Protein AF-0000000085615551 (afdb_homodimer)

Organism: NCBI:txid586396

Secondary structure (DSSP, 8-state):
---HHHHTT-GGGGG-TTHHHHHHHHHHHHTTT-HHHHHIIIIIIHHHHHTT-GGGGSGGGGGGGSTT--HHHHHHHH-TT-HHHHHHHHHHHHTTSS--SS-----/---HHHHTT-GGGGG-TTHHHHHHHHHHHHTTT-HHHHHIIIIIIHHHHHTT-GGGGSGGGGGGGSTT--HHHHHHHH-TT-HHHHHHHHHHHHTTSS--SS-----

Structure (mmCIF, N/CA/C/O backbone):
data_AF-0000000085615551-model_v1
#
loop_
_entity.id
_entity.type
_entity.pdbx_description
1 polymer 'HAT C-terminal dimerisation domain-containing protein'
#
loop_
_atom_site.group_PDB
_atom_site.id
_atom_site.type_symbol
_atom_site.label_atom_id
_atom_site.label_alt_id
_atom_site.label_comp_id
_atom_site.label_asym_id
_atom_site.label_entity_id
_atom_site.label_seq_id
_atom_site.pdbx_PDB_ins_code
_atom_site.Cartn_x
_atom_site.Cartn_y
_atom_site.Cartn_z
_atom_site.occupancy
_atom_site.B_iso_or_equiv
_atom_site.auth_seq_id
_atom_site.auth_comp_id
_atom_site.auth_asym_id
_atom_site.auth_atom_id
_atom_site.pdbx_PDB_model_num
ATOM 1 N N . MET A 1 1 ? -2.738 -4.137 -7.621 1 91.62 1 MET A N 1
ATOM 2 C CA . MET A 1 1 ? -1.992 -5.32 -8.047 1 91.62 1 MET A CA 1
ATOM 3 C C . MET A 1 1 ? -1.705 -6.234 -6.863 1 91.62 1 MET A C 1
ATOM 5 O O . MET A 1 1 ? -1.945 -7.441 -6.934 1 91.62 1 MET A O 1
ATOM 9 N N . LEU A 1 2 ? -1.247 -5.738 -5.629 1 94.38 2 LEU A N 1
ATOM 10 C CA . LEU A 1 2 ? -0.796 -6.559 -4.512 1 94.38 2 LEU A CA 1
ATOM 11 C C . LEU A 1 2 ? -1.948 -6.855 -3.557 1 94.38 2 LEU A C 1
ATOM 13 O O . LEU A 1 2 ? -1.79 -7.629 -2.607 1 94.38 2 LEU A O 1
ATOM 17 N N . ASN A 1 3 ? -3.082 -6.258 -3.828 1 92.94 3 ASN A N 1
ATOM 18 C CA . ASN A 1 3 ? -4.297 -6.637 -3.113 1 92.94 3 ASN A CA 1
ATOM 19 C C . ASN A 1 3 ? -5.117 -7.656 -3.898 1 92.94 3 ASN A C 1
ATOM 21 O O . ASN A 1 3 ? -5.758 -7.312 -4.895 1 92.94 3 ASN A O 1
ATOM 25 N N . PRO A 1 4 ? -5.121 -8.828 -3.434 1 94.81 4 PRO A N 1
ATOM 26 C CA . PRO A 1 4 ? -5.75 -9.891 -4.23 1 94.81 4 PRO A CA 1
ATOM 27 C C . PRO A 1 4 ? -7.246 -9.672 -4.422 1 94.81 4 PRO A C 1
ATOM 29 O O . PRO A 1 4 ? -7.824 -10.164 -5.398 1 94.81 4 PRO A O 1
ATOM 32 N N . HIS A 1 5 ? -7.875 -8.938 -3.496 1 92.19 5 HIS A N 1
ATOM 33 C CA . HIS A 1 5 ? -9.289 -8.641 -3.688 1 92.19 5 HIS A CA 1
ATOM 34 C C . HIS A 1 5 ? -9.531 -7.953 -5.027 1 92.19 5 HIS A C 1
ATOM 36 O O . HIS A 1 5 ? -10.508 -8.25 -5.715 1 92.19 5 HIS A O 1
ATOM 42 N N . TYR A 1 6 ? -8.664 -7.172 -5.41 1 90 6 TYR A N 1
ATOM 43 C CA . TYR A 1 6 ? -8.805 -6.426 -6.656 1 90 6 TYR A CA 1
ATOM 44 C C . TYR A 1 6 ? -8.125 -7.16 -7.809 1 90 6 TYR A C 1
ATOM 46 O O . TYR A 1 6 ? -8.695 -7.285 -8.891 1 90 6 TYR A O 1
ATOM 54 N N . SER A 1 7 ? -6.926 -7.633 -7.609 1 93.62 7 SER A N 1
ATOM 55 C CA . SER A 1 7 ? -6.137 -8.188 -8.703 1 93.62 7 SER A CA 1
ATOM 56 C C . SER A 1 7 ? -6.746 -9.484 -9.227 1 93.62 7 SER A C 1
ATOM 58 O O . SER A 1 7 ? -6.738 -9.734 -10.438 1 93.62 7 SER A O 1
ATOM 60 N N . TYR A 1 8 ? -7.297 -10.242 -8.336 1 94.06 8 TYR A N 1
ATOM 61 C CA . TYR A 1 8 ? -7.879 -11.5 -8.781 1 94.06 8 TYR A CA 1
ATOM 62 C C . TYR A 1 8 ? -9.297 -11.297 -9.297 1 94.06 8 TYR A C 1
ATOM 64 O O . TYR A 1 8 ? -9.836 -12.148 -10.008 1 94.06 8 TYR A O 1
ATOM 72 N N . ALA A 1 9 ? -9.938 -10.25 -8.883 1 91.5 9 ALA A N 1
ATOM 73 C CA . ALA A 1 9 ? -11.242 -9.898 -9.438 1 91.5 9 ALA A CA 1
ATOM 74 C C . ALA A 1 9 ? -11.109 -9.375 -10.867 1 91.5 9 ALA A C 1
ATOM 76 O O . ALA A 1 9 ? -11.992 -9.594 -11.695 1 91.5 9 ALA A O 1
ATOM 77 N N . ASP A 1 10 ? -10.062 -8.68 -11.125 1 91.94 10 ASP A N 1
ATOM 78 C CA . ASP A 1 10 ? -9.734 -8.148 -12.445 1 91.94 10 ASP A CA 1
ATOM 79 C C . ASP A 1 10 ? -8.258 -8.344 -12.766 1 91.94 10 ASP A C 1
ATOM 81 O O . ASP A 1 10 ? -7.438 -7.461 -12.5 1 91.94 10 ASP A O 1
ATOM 85 N N . GLU A 1 11 ? -7.91 -9.359 -13.438 1 92.81 11 GLU A N 1
ATOM 86 C CA . GLU A 1 11 ? -6.531 -9.789 -13.656 1 92.81 11 GLU A CA 1
ATOM 87 C C . GLU A 1 11 ? -5.824 -8.883 -14.656 1 92.81 11 GLU A C 1
ATOM 89 O O . GLU A 1 11 ? -4.598 -8.93 -14.789 1 92.81 11 GLU A O 1
ATOM 94 N N . SER A 1 12 ? -6.5 -8.031 -15.344 1 91.12 12 SER A N 1
ATOM 95 C CA . SER A 1 12 ? -5.879 -7.133 -16.312 1 91.12 12 SER A CA 1
ATOM 96 C C . SER A 1 12 ? -4.938 -6.148 -15.633 1 91.12 12 SER A C 1
ATOM 98 O O . SER A 1 12 ? -4.078 -5.551 -16.281 1 91.12 12 SER A O 1
ATOM 100 N N . ILE A 1 13 ? -5.07 -6.012 -14.352 1 90.75 13 ILE A N 1
ATOM 101 C CA . ILE A 1 13 ? -4.234 -5.086 -13.594 1 90.75 13 ILE A CA 1
ATOM 102 C C . ILE A 1 13 ? -2.779 -5.547 -13.641 1 90.75 13 ILE A C 1
ATOM 104 O O . ILE A 1 13 ? -1.859 -4.727 -13.562 1 90.75 13 ILE A O 1
ATOM 108 N N . PHE A 1 14 ? -2.547 -6.824 -13.812 1 92.31 14 PHE A N 1
ATOM 109 C CA . PHE A 1 14 ? -1.194 -7.367 -13.844 1 92.31 14 PHE A CA 1
ATOM 110 C C . PHE A 1 14 ? -0.467 -6.941 -15.109 1 92.31 14 PHE A C 1
ATOM 112 O O . PHE A 1 14 ? 0.766 -6.926 -15.148 1 92.31 14 PHE A O 1
ATOM 119 N N . ASP A 1 15 ? -1.308 -6.566 -16.047 1 90.12 15 ASP A N 1
ATOM 120 C CA . ASP A 1 15 ? -0.731 -6.188 -17.344 1 90.12 15 ASP A CA 1
ATOM 121 C C . ASP A 1 15 ? -0.854 -4.684 -17.578 1 90.12 15 ASP A C 1
ATOM 123 O O . ASP A 1 15 ? -0.643 -4.207 -18.688 1 90.12 15 ASP A O 1
ATOM 127 N N . ASP A 1 16 ? -1.317 -4.039 -16.594 1 88.5 16 ASP A N 1
ATOM 128 C CA . ASP A 1 16 ? -1.524 -2.6 -16.75 1 88.5 16 ASP A CA 1
ATOM 129 C C . ASP A 1 16 ? -0.201 -1.876 -16.984 1 88.5 16 ASP A C 1
ATOM 131 O O . ASP A 1 16 ? 0.758 -2.059 -16.234 1 88.5 16 ASP A O 1
ATOM 135 N N . GLY A 1 17 ? -0.098 -1.073 -17.922 1 88.5 17 GLY A N 1
ATOM 136 C CA . GLY A 1 17 ? 1.12 -0.43 -18.391 1 88.5 17 GLY A CA 1
ATOM 137 C C . GLY A 1 17 ? 1.64 0.626 -17.438 1 88.5 17 GLY A C 1
ATOM 138 O O . GLY A 1 17 ? 2.793 1.05 -17.531 1 88.5 17 GLY A O 1
ATOM 139 N N . ASN A 1 18 ? 0.822 1.117 -16.625 1 85.25 18 ASN A N 1
ATOM 140 C CA . ASN A 1 18 ? 1.251 2.117 -15.656 1 85.25 18 ASN A CA 1
ATOM 141 C C . ASN A 1 18 ? 1.603 1.48 -14.312 1 85.25 18 ASN A C 1
ATOM 143 O O . ASN A 1 18 ? 2.535 1.919 -13.641 1 85.25 18 ASN A O 1
ATOM 147 N N . ILE A 1 19 ? 0.913 0.387 -13.969 1 88.06 19 ILE A N 1
ATOM 148 C CA . ILE A 1 19 ? 1.065 -0.222 -12.648 1 88.06 19 ILE A CA 1
ATOM 149 C C . ILE A 1 19 ? 2.311 -1.105 -12.633 1 88.06 19 ILE A C 1
ATOM 151 O O . ILE A 1 19 ? 3.1 -1.058 -11.688 1 88.06 19 ILE A O 1
ATOM 155 N N . THR A 1 20 ? 2.496 -1.889 -13.664 1 91.06 20 THR A N 1
ATOM 156 C CA . THR A 1 20 ? 3.588 -2.855 -13.688 1 91.06 20 THR A CA 1
ATOM 157 C C . THR A 1 20 ? 4.938 -2.148 -13.609 1 91.06 20 THR A C 1
ATOM 159 O O . THR A 1 20 ? 5.805 -2.535 -12.82 1 91.06 20 THR A O 1
ATOM 162 N N . PRO A 1 21 ? 5.18 -1.058 -14.359 1 90.19 21 PRO A N 1
ATOM 163 C CA . PRO A 1 21 ? 6.449 -0.343 -14.195 1 90.19 21 PRO A CA 1
ATOM 164 C C . PRO A 1 21 ? 6.633 0.229 -12.797 1 90.19 21 PRO A C 1
ATOM 166 O O . PRO A 1 21 ? 7.746 0.23 -12.266 1 90.19 21 PRO A O 1
ATOM 169 N N . GLU A 1 22 ? 5.594 0.736 -12.25 1 88.56 22 GLU A N 1
ATOM 170 C CA . GLU A 1 22 ? 5.664 1.251 -10.883 1 88.56 22 GLU A CA 1
ATOM 171 C C . GLU A 1 22 ? 6.039 0.148 -9.898 1 88.56 22 GLU A C 1
ATOM 173 O O . GLU A 1 22 ? 6.797 0.382 -8.953 1 88.56 22 GLU A O 1
ATOM 178 N N . PHE A 1 23 ? 5.438 -1.013 -10.117 1 93.81 23 PHE A N 1
ATOM 179 C CA . PHE A 1 23 ? 5.762 -2.158 -9.273 1 93.81 23 PHE A CA 1
ATOM 180 C C . PHE A 1 23 ? 7.23 -2.533 -9.414 1 93.81 23 PHE A C 1
ATOM 182 O O . PHE A 1 23 ? 7.906 -2.801 -8.422 1 93.81 23 PHE A O 1
ATOM 189 N N . MET A 1 24 ? 7.691 -2.557 -10.617 1 94.62 24 MET A N 1
ATOM 190 C CA . MET A 1 24 ? 9.102 -2.844 -10.859 1 94.62 24 MET A CA 1
ATOM 191 C C . MET A 1 24 ? 10 -1.854 -10.117 1 94.62 24 MET A C 1
ATOM 193 O O . MET A 1 24 ? 10.977 -2.25 -9.484 1 94.62 24 MET A O 1
ATOM 197 N N . ASP A 1 25 ? 9.664 -0.601 -10.227 1 92.25 25 ASP A N 1
ATOM 198 C CA . ASP A 1 25 ? 10.422 0.431 -9.516 1 92.25 25 ASP A CA 1
ATOM 199 C C . ASP A 1 25 ? 10.414 0.178 -8.016 1 92.25 25 ASP A C 1
ATOM 201 O O . ASP A 1 25 ? 11.438 0.366 -7.344 1 92.25 25 ASP A O 1
ATOM 205 N N . CYS A 1 26 ? 9.281 -0.243 -7.52 1 93.19 26 CYS A N 1
ATOM 206 C CA . CYS A 1 26 ? 9.156 -0.522 -6.094 1 93.19 26 CYS A CA 1
ATOM 207 C C . CYS A 1 26 ? 10.055 -1.684 -5.684 1 93.19 26 CYS A C 1
ATOM 209 O O . CYS A 1 26 ? 10.75 -1.608 -4.668 1 93.19 26 CYS A O 1
ATOM 211 N N . VAL A 1 27 ? 10.07 -2.729 -6.461 1 96.38 27 VAL A N 1
ATOM 212 C CA . VAL A 1 27 ? 10.898 -3.898 -6.184 1 96.38 27 VAL A CA 1
ATOM 213 C C . VAL A 1 27 ? 12.375 -3.502 -6.18 1 96.38 27 VAL A C 1
ATOM 215 O O . VAL A 1 27 ? 13.125 -3.881 -5.277 1 96.38 27 VAL A O 1
ATOM 218 N N . GLU A 1 28 ? 12.758 -2.729 -7.141 1 95 28 GLU A N 1
ATOM 219 C CA . GLU A 1 28 ? 14.148 -2.287 -7.25 1 95 28 GLU A CA 1
ATOM 220 C C . GLU A 1 28 ? 14.555 -1.441 -6.047 1 95 28 GLU A C 1
ATOM 222 O O . GLU A 1 28 ? 15.664 -1.586 -5.527 1 95 28 GLU A O 1
ATOM 227 N N . THR A 1 29 ? 13.664 -0.61 -5.66 1 92.62 29 THR A N 1
ATOM 228 C CA . THR A 1 29 ? 13.945 0.261 -4.523 1 92.62 29 THR A CA 1
ATOM 229 C C . THR A 1 29 ? 13.938 -0.531 -3.219 1 92.62 29 THR A C 1
ATOM 231 O O . THR A 1 29 ? 14.836 -0.372 -2.387 1 92.62 29 THR A O 1
ATOM 234 N N . PHE A 1 30 ? 12.977 -1.377 -3.029 1 92.38 30 PHE A N 1
ATOM 235 C CA . PHE A 1 30 ? 12.812 -2.158 -1.81 1 92.38 30 PHE A CA 1
ATOM 236 C C . PHE A 1 30 ? 14 -3.098 -1.606 1 92.38 30 PHE A C 1
ATOM 238 O O . PHE A 1 30 ? 14.453 -3.297 -0.478 1 92.38 30 PHE A O 1
ATOM 245 N N . TYR A 1 31 ? 14.484 -3.592 -2.646 1 95.5 31 TYR A N 1
ATOM 246 C CA . TYR A 1 31 ? 15.594 -4.535 -2.572 1 95.5 31 TYR A CA 1
ATOM 247 C C . TYR A 1 31 ? 16.844 -3.951 -3.217 1 95.5 31 TYR A C 1
ATOM 249 O O . TYR A 1 31 ? 17.609 -4.672 -3.865 1 95.5 31 TYR A O 1
ATOM 257 N N . ILE A 1 32 ? 17.016 -2.738 -3.09 1 93.38 32 ILE A N 1
ATOM 258 C CA . ILE A 1 32 ? 18.172 -2.045 -3.658 1 93.38 32 ILE A CA 1
ATOM 259 C C . ILE A 1 32 ? 19.453 -2.76 -3.25 1 93.38 32 ILE A C 1
ATOM 261 O O . ILE A 1 32 ? 19.641 -3.102 -2.08 1 93.38 32 ILE A O 1
ATOM 265 N N . GLY A 1 33 ? 20.391 -3.049 -4.246 1 93.38 33 GLY A N 1
ATOM 266 C CA . GLY A 1 33 ? 21.688 -3.678 -3.988 1 93.38 33 GLY A CA 1
ATOM 267 C C . GLY A 1 33 ? 21.609 -5.195 -3.982 1 93.38 33 GLY A C 1
ATOM 268 O O . GLY A 1 33 ? 22.641 -5.867 -3.861 1 93.38 33 GLY A O 1
ATOM 269 N N . ASP A 1 34 ? 20.453 -5.816 -4.027 1 96.31 34 ASP A N 1
ATOM 270 C CA . ASP A 1 34 ? 20.266 -7.266 -4.043 1 96.31 34 ASP A CA 1
ATOM 271 C C . ASP A 1 34 ? 19.609 -7.719 -5.344 1 96.31 34 ASP A C 1
ATOM 273 O O . ASP A 1 34 ? 18.422 -8.023 -5.363 1 96.31 34 ASP A O 1
ATOM 277 N N . ASP A 1 35 ? 20.375 -7.855 -6.324 1 97.06 35 ASP A N 1
ATOM 278 C CA . ASP A 1 35 ? 19.891 -8.195 -7.66 1 97.06 35 ASP A CA 1
ATOM 279 C C . ASP A 1 35 ? 19.203 -9.555 -7.656 1 97.06 35 ASP A C 1
ATOM 281 O O . ASP A 1 35 ? 18.25 -9.773 -8.422 1 97.06 35 ASP A O 1
ATOM 285 N N . ASP A 1 36 ? 19.688 -10.406 -6.828 1 98.06 36 ASP A N 1
ATOM 286 C CA . ASP A 1 36 ? 19.109 -11.742 -6.766 1 98.06 36 ASP A CA 1
ATOM 287 C C . ASP A 1 36 ? 17.656 -11.68 -6.266 1 98.06 36 ASP A C 1
ATOM 289 O O . ASP A 1 36 ? 16.781 -12.32 -6.832 1 98.06 36 ASP A O 1
ATOM 293 N N . LYS A 1 37 ? 17.422 -10.914 -5.273 1 98.12 37 LYS A N 1
ATOM 294 C CA . LYS A 1 37 ? 16.062 -10.789 -4.75 1 98.12 37 LYS A CA 1
ATOM 295 C C . LYS A 1 37 ? 15.156 -10.062 -5.742 1 98.12 37 LYS A C 1
ATOM 297 O O . LYS A 1 37 ? 13.984 -10.422 -5.895 1 98.12 37 LYS A O 1
ATOM 302 N N . GLN A 1 38 ? 15.703 -9.07 -6.363 1 97.88 38 GLN A N 1
ATOM 303 C CA . GLN A 1 38 ? 14.93 -8.383 -7.387 1 97.88 38 GLN A CA 1
ATOM 304 C C . GLN A 1 38 ? 14.5 -9.344 -8.492 1 97.88 38 GLN A C 1
ATOM 306 O O . GLN A 1 38 ? 13.336 -9.344 -8.898 1 97.88 38 GLN A O 1
ATOM 311 N N . ASP A 1 39 ? 15.438 -10.172 -8.891 1 98.31 39 ASP A N 1
ATOM 312 C CA . ASP A 1 39 ? 15.164 -11.156 -9.938 1 98.31 39 ASP A CA 1
ATOM 313 C C . ASP A 1 39 ? 14.141 -12.18 -9.469 1 98.31 39 ASP A C 1
ATOM 315 O O . ASP A 1 39 ? 13.227 -12.539 -10.219 1 98.31 39 ASP A O 1
ATOM 319 N N . GLN A 1 40 ? 14.328 -12.594 -8.273 1 98.44 40 GLN A N 1
ATOM 320 C CA . GLN A 1 40 ? 13.406 -13.578 -7.715 1 98.44 40 GLN A CA 1
ATOM 321 C C . GLN A 1 40 ? 11.977 -13.039 -7.676 1 98.44 40 GLN A C 1
ATOM 323 O O . GLN A 1 40 ? 11.039 -13.734 -8.062 1 98.44 40 GLN A O 1
ATOM 328 N N . VAL A 1 41 ? 11.836 -11.844 -7.211 1 98.5 41 VAL A N 1
ATOM 329 C CA . VAL A 1 41 ? 10.5 -11.258 -7.094 1 98.5 41 VAL A CA 1
ATOM 330 C C . VAL A 1 41 ? 9.898 -11.07 -8.484 1 98.5 41 VAL A C 1
ATOM 332 O O . VAL A 1 41 ? 8.766 -11.5 -8.734 1 98.5 41 VAL A O 1
ATOM 335 N N . MET A 1 42 ? 10.617 -10.492 -9.43 1 97.75 42 MET A N 1
ATOM 336 C CA . MET A 1 42 ? 10.07 -10.039 -10.703 1 97.75 42 MET A CA 1
ATOM 337 C C . MET A 1 42 ? 9.883 -11.203 -11.664 1 97.75 42 MET A C 1
ATOM 339 O O . MET A 1 42 ? 8.914 -11.242 -12.422 1 97.75 42 MET A O 1
ATOM 343 N N . ASN A 1 43 ? 10.758 -12.188 -11.602 1 97.56 43 ASN A N 1
ATOM 344 C CA . ASN A 1 43 ? 10.773 -13.164 -12.68 1 97.56 43 ASN A CA 1
ATOM 345 C C . ASN A 1 43 ? 10.25 -14.516 -12.219 1 97.56 43 ASN A C 1
ATOM 347 O O . ASN A 1 43 ? 9.945 -15.391 -13.039 1 97.56 43 ASN A O 1
ATOM 351 N N . TYR A 1 44 ? 10.07 -14.672 -10.938 1 98.12 44 TYR A N 1
ATOM 352 C CA . TYR A 1 44 ? 9.617 -15.977 -10.469 1 98.12 44 TYR A CA 1
ATOM 353 C C . TYR A 1 44 ? 8.43 -15.836 -9.523 1 98.12 44 TYR A C 1
ATOM 355 O O . TYR A 1 44 ? 7.324 -16.266 -9.844 1 98.12 44 TYR A O 1
ATOM 363 N N . GLU A 1 45 ? 8.633 -15.141 -8.391 1 98.5 45 GLU A N 1
ATOM 364 C CA . GLU A 1 45 ? 7.613 -15.07 -7.352 1 98.5 45 GLU A CA 1
ATOM 365 C C . GLU A 1 45 ? 6.367 -14.336 -7.844 1 98.5 45 GLU A C 1
ATOM 367 O O . GLU A 1 45 ? 5.246 -14.742 -7.539 1 98.5 45 GLU A O 1
ATOM 372 N N . PHE A 1 46 ? 6.594 -13.281 -8.633 1 98.19 46 PHE A N 1
ATOM 373 C CA . PHE A 1 46 ? 5.453 -12.523 -9.133 1 98.19 46 PHE A CA 1
ATOM 374 C C . PHE A 1 46 ? 4.602 -13.383 -10.062 1 98.19 46 PHE A C 1
ATOM 376 O O . PHE A 1 46 ? 3.373 -13.297 -10.047 1 98.19 46 PHE A O 1
ATOM 383 N N . GLN A 1 47 ? 5.168 -14.242 -10.836 1 97.5 47 GLN A N 1
ATOM 384 C CA . GLN A 1 47 ? 4.434 -15.125 -11.742 1 97.5 47 GLN A CA 1
ATOM 385 C C . GLN A 1 47 ? 3.576 -16.109 -10.961 1 97.5 47 GLN A C 1
ATOM 387 O O . GLN A 1 47 ? 2.441 -16.406 -11.344 1 97.5 47 GLN A O 1
ATOM 392 N N . LYS A 1 48 ? 4.105 -16.578 -9.891 1 98.19 48 LYS A N 1
ATOM 393 C CA . LYS A 1 48 ? 3.354 -17.516 -9.047 1 98.19 48 LYS A CA 1
ATOM 394 C C . LYS A 1 48 ? 2.094 -16.859 -8.492 1 98.19 48 LYS A C 1
ATOM 396 O O . LYS A 1 48 ? 1.027 -17.469 -8.461 1 98.19 48 LYS A O 1
ATOM 401 N N . PHE A 1 49 ? 2.26 -15.641 -8.062 1 98.38 49 PHE A N 1
ATOM 402 C CA . PHE A 1 49 ? 1.121 -14.891 -7.547 1 98.38 49 PHE A CA 1
ATOM 403 C C . PHE A 1 49 ? 0.11 -14.617 -8.648 1 98.38 49 PHE A C 1
ATOM 405 O O . PHE A 1 49 ? -1.086 -14.867 -8.484 1 98.38 49 PHE A O 1
ATOM 412 N N . GLN A 1 50 ? 0.583 -14.172 -9.773 1 97.56 50 GLN A N 1
ATOM 413 C CA . GLN A 1 50 ? -0.27 -13.812 -10.898 1 97.56 50 GLN A CA 1
ATOM 414 C C . GLN A 1 50 ? -1.059 -15.016 -11.398 1 97.56 50 GLN A C 1
ATOM 416 O O . GLN A 1 50 ? -2.246 -14.906 -11.711 1 97.56 50 GLN A O 1
ATOM 421 N N . LYS A 1 51 ? -0.43 -16.172 -11.414 1 97.38 51 LYS A N 1
ATOM 422 C CA . LYS A 1 51 ? -1.034 -17.375 -11.977 1 97.38 51 LYS A CA 1
ATOM 423 C C . LYS A 1 51 ? -1.759 -18.188 -10.906 1 97.38 51 LYS A C 1
ATOM 425 O O . LYS A 1 51 ? -2.23 -19.297 -11.164 1 97.38 51 LYS A O 1
ATOM 430 N N . ARG A 1 52 ? -1.8 -17.672 -9.75 1 96.94 52 ARG A N 1
ATOM 431 C CA . ARG A 1 52 ? -2.436 -18.344 -8.617 1 96.94 52 ARG A CA 1
ATOM 432 C C . ARG A 1 52 ? -1.899 -19.75 -8.445 1 96.94 52 ARG A C 1
ATOM 434 O O . ARG A 1 52 ? -2.672 -20.703 -8.367 1 96.94 52 ARG A O 1
ATOM 441 N N . GLU A 1 53 ? -0.621 -19.781 -8.328 1 97.88 53 GLU A N 1
ATOM 442 C CA . GLU A 1 53 ? 0.014 -21.094 -8.164 1 97.88 53 GLU A CA 1
ATOM 443 C C . GLU A 1 53 ? 0.315 -21.375 -6.691 1 97.88 53 GLU A C 1
ATOM 445 O O . GLU A 1 53 ? 0.495 -20.438 -5.902 1 97.88 53 GLU A O 1
ATOM 450 N N . GLY A 1 54 ? 0.354 -22.672 -6.301 1 96.81 54 GLY A N 1
ATOM 451 C CA . GLY A 1 54 ? 0.673 -23.047 -4.934 1 96.81 54 GLY A CA 1
ATOM 452 C C . GLY A 1 54 ? -0.409 -22.656 -3.941 1 96.81 54 GLY A C 1
ATOM 453 O O . GLY A 1 54 ? -1.595 -22.891 -4.188 1 96.81 54 GLY A O 1
ATOM 454 N N . ALA A 1 55 ? -0.009 -22.047 -2.84 1 97.62 55 ALA A N 1
ATOM 455 C CA . ALA A 1 55 ? -0.946 -21.688 -1.782 1 97.62 55 ALA A CA 1
ATOM 456 C C . ALA A 1 55 ? -1.969 -20.672 -2.283 1 97.62 55 ALA A C 1
ATOM 458 O O . ALA A 1 55 ? -3.074 -20.578 -1.745 1 97.62 55 ALA A O 1
ATOM 459 N N . PHE A 1 56 ? -1.659 -19.953 -3.354 1 97.81 56 PHE A N 1
ATOM 460 C CA . PHE A 1 56 ? -2.564 -18.938 -3.893 1 97.81 56 PHE A CA 1
ATOM 461 C C . PHE A 1 56 ? -3.766 -19.594 -4.562 1 97.81 56 PHE A C 1
ATOM 463 O O . PHE A 1 56 ? -4.777 -18.938 -4.816 1 97.81 56 PHE A O 1
ATOM 470 N N . ARG A 1 57 ? -3.633 -20.891 -4.84 1 96.75 57 ARG A N 1
ATOM 471 C CA . ARG A 1 57 ? -4.676 -21.609 -5.562 1 96.75 57 ARG A CA 1
ATOM 472 C C . ARG A 1 57 ? -5.648 -22.281 -4.602 1 96.75 57 ARG A C 1
ATOM 474 O O . ARG A 1 57 ? -6.734 -22.703 -5.004 1 96.75 57 ARG A O 1
ATOM 481 N N . LYS A 1 58 ? -5.344 -22.344 -3.363 1 96.5 58 LYS A N 1
ATOM 482 C CA . LYS A 1 58 ? -6.164 -23.031 -2.373 1 96.5 58 LYS A CA 1
ATOM 483 C C . LYS A 1 58 ? -7.539 -22.391 -2.25 1 96.5 58 LYS A C 1
ATOM 485 O O . LYS A 1 58 ? -7.676 -21.172 -2.408 1 96.5 58 LYS A O 1
ATOM 490 N N . LYS A 1 59 ? -8.461 -23.219 -1.898 1 96 59 LYS A N 1
ATOM 491 C CA . LYS A 1 59 ? -9.828 -22.734 -1.685 1 96 59 LYS A CA 1
ATOM 492 C C . LYS A 1 59 ? -9.867 -21.656 -0.608 1 96 59 LYS A C 1
ATOM 494 O O . LYS A 1 59 ? -10.555 -20.641 -0.757 1 96 59 LYS A O 1
ATOM 499 N N . LEU A 1 60 ? -9.094 -21.859 0.492 1 95.31 60 LEU A N 1
ATOM 500 C CA . LEU A 1 60 ? -9.094 -20.938 1.618 1 95.31 60 LEU A CA 1
ATOM 501 C C . LEU A 1 60 ? -8.547 -19.578 1.198 1 95.31 60 LEU A C 1
ATOM 503 O O . LEU A 1 60 ? -8.883 -18.562 1.805 1 95.31 60 LEU A O 1
ATOM 507 N N . SER A 1 61 ? -7.746 -19.531 0.175 1 96.12 61 SER A N 1
ATOM 508 C CA . SER A 1 61 ? -7.172 -18.266 -0.27 1 96.12 61 SER A CA 1
ATOM 509 C C . SER A 1 61 ? -8.219 -17.391 -0.948 1 96.12 61 SER A C 1
ATOM 511 O O . SER A 1 61 ? -8.008 -16.188 -1.14 1 96.12 61 SER A O 1
ATOM 513 N N . ARG A 1 62 ? -9.336 -17.938 -1.167 1 96 62 ARG A N 1
ATOM 514 C CA . ARG A 1 62 ? -10.406 -17.188 -1.81 1 96 62 ARG A CA 1
ATOM 515 C C . ARG A 1 62 ? -11.094 -16.25 -0.817 1 96 62 ARG A C 1
ATOM 517 O O . ARG A 1 62 ? -11.953 -15.461 -1.198 1 96 62 ARG A O 1
ATOM 524 N N . SER A 1 63 ? -10.664 -16.297 0.413 1 93.12 63 SER A N 1
ATOM 525 C CA . SER A 1 63 ? -11.164 -15.367 1.423 1 93.12 63 SER A CA 1
ATOM 526 C C . SER A 1 63 ? -10.945 -13.914 0.998 1 93.12 63 SER A C 1
ATOM 528 O O . SER A 1 63 ? -11.617 -13.008 1.497 1 93.12 63 SER A O 1
ATOM 530 N N . CYS A 1 64 ? -10.078 -13.742 0.002 1 92.94 64 CYS A N 1
ATOM 531 C CA . CYS A 1 64 ? -9.797 -12.398 -0.469 1 92.94 64 CYS A CA 1
ATOM 532 C C . CYS A 1 64 ? -10.992 -11.812 -1.21 1 92.94 64 CYS A C 1
ATOM 534 O O . CYS A 1 64 ? -11.047 -10.609 -1.463 1 92.94 64 CYS A O 1
ATOM 536 N N . GLN A 1 65 ? -11.898 -12.617 -1.53 1 91.94 65 GLN A N 1
ATOM 537 C CA . GLN A 1 65 ? -13.102 -12.156 -2.221 1 91.94 65 GLN A CA 1
ATOM 538 C C . GLN A 1 65 ? -14.078 -11.508 -1.246 1 91.94 65 GLN A C 1
ATOM 540 O O . GLN A 1 65 ? -15 -10.797 -1.661 1 91.94 65 GLN A O 1
ATOM 545 N N . ASN A 1 66 ? -13.766 -11.797 0.045 1 86.94 66 ASN A N 1
ATOM 546 C CA . ASN A 1 66 ? -14.609 -11.195 1.068 1 86.94 66 ASN A CA 1
ATOM 547 C C . ASN A 1 66 ? -14.234 -9.742 1.327 1 86.94 66 ASN A C 1
ATOM 549 O O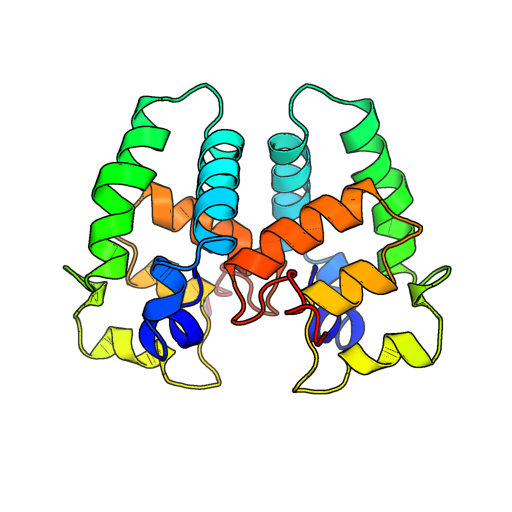 . ASN A 1 66 ? -13.055 -9.398 1.367 1 86.94 66 ASN A O 1
ATOM 553 N N . PHE A 1 67 ? -15.219 -8.938 1.505 1 74.69 67 PHE A N 1
ATOM 554 C CA . PHE A 1 67 ? -15 -7.508 1.679 1 74.69 67 PHE A CA 1
ATOM 555 C C . PHE A 1 67 ? -14.234 -7.23 2.969 1 74.69 67 PHE A C 1
ATOM 557 O O . PHE A 1 67 ? -13.422 -6.305 3.027 1 74.69 67 PHE A O 1
ATOM 564 N N . ASN A 1 68 ? -14.383 -8.07 3.975 1 79 68 ASN A N 1
ATOM 565 C CA . ASN A 1 68 ? -13.805 -7.781 5.281 1 79 68 ASN A CA 1
ATOM 566 C C . ASN A 1 68 ? -12.508 -8.555 5.504 1 79 68 ASN A C 1
ATOM 568 O O . ASN A 1 68 ? -12.039 -8.672 6.637 1 79 68 ASN A O 1
ATOM 572 N N . TYR A 1 69 ? -11.938 -8.938 4.434 1 84.94 69 TYR A N 1
ATOM 573 C CA . TYR A 1 69 ? -10.727 -9.727 4.645 1 84.94 69 TYR A CA 1
ATOM 574 C C . TYR A 1 69 ? -9.531 -8.828 4.945 1 84.94 69 TYR A C 1
ATOM 576 O O . TYR A 1 69 ? -9.547 -7.637 4.617 1 84.94 69 TYR A O 1
ATOM 584 N N . ASN A 1 70 ? -8.531 -9.336 5.574 1 88.69 70 ASN A N 1
ATOM 585 C CA . ASN A 1 70 ? -7.285 -8.648 5.883 1 88.69 70 ASN A CA 1
ATOM 586 C C . ASN A 1 70 ? -6.18 -9.023 4.898 1 88.69 70 ASN A C 1
ATOM 588 O O . ASN A 1 70 ? -5.637 -10.125 4.965 1 88.69 70 ASN A O 1
ATOM 592 N N . PRO A 1 71 ? -5.828 -8.109 4.023 1 92.44 71 PRO A N 1
ATOM 593 C CA . PRO A 1 71 ? -4.855 -8.453 2.982 1 92.44 71 PRO A CA 1
ATOM 594 C C . PRO A 1 71 ? -3.465 -8.734 3.547 1 92.44 71 PRO A C 1
ATOM 596 O O . PRO A 1 71 ? -2.701 -9.508 2.957 1 92.44 71 PRO A O 1
ATOM 599 N N . VAL A 1 72 ? -3.129 -8.156 4.68 1 92.5 72 VAL A N 1
ATOM 600 C CA . VAL A 1 72 ? -1.82 -8.398 5.273 1 92.5 72 VAL A CA 1
ATOM 601 C C . VAL A 1 72 ? -1.749 -9.828 5.801 1 92.5 72 VAL A C 1
ATOM 603 O O . VAL A 1 72 ? -0.792 -10.555 5.52 1 92.5 72 VAL A O 1
ATOM 606 N N . VAL A 1 73 ? -2.791 -10.195 6.496 1 92.25 73 VAL A N 1
ATOM 607 C CA . VAL A 1 73 ? -2.863 -11.547 7.031 1 92.25 73 VAL A CA 1
ATOM 608 C C . VAL A 1 73 ? -2.943 -12.555 5.883 1 92.25 73 VAL A C 1
ATOM 610 O O . VAL A 1 73 ? -2.336 -13.625 5.945 1 92.25 73 VAL A O 1
ATOM 613 N N . TRP A 1 74 ? -3.67 -12.211 4.895 1 95.12 74 TRP A N 1
ATOM 614 C CA . TRP A 1 74 ? -3.791 -13.07 3.723 1 95.12 74 TRP A CA 1
ATOM 615 C C . TRP A 1 74 ? -2.422 -13.375 3.123 1 95.12 74 TRP A C 1
ATOM 617 O O . TRP A 1 74 ? -2.088 -14.531 2.871 1 95.12 74 TRP A O 1
ATOM 627 N N . TRP A 1 75 ? -1.664 -12.359 2.918 1 96.31 75 TRP A N 1
ATOM 628 C CA . TRP A 1 75 ? -0.322 -12.539 2.375 1 96.31 75 TRP A CA 1
ATOM 629 C C . TRP A 1 75 ? 0.546 -13.352 3.328 1 96.31 75 TRP A C 1
ATOM 631 O O . TRP A 1 75 ? 1.372 -14.156 2.893 1 96.31 75 TRP A O 1
ATOM 641 N N . ARG A 1 76 ? 0.39 -13.062 4.574 1 94.81 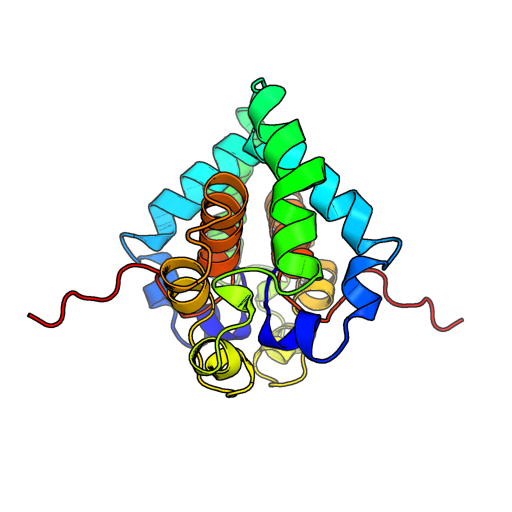76 ARG A N 1
ATOM 642 C CA . ARG A 1 76 ? 1.145 -13.828 5.562 1 94.81 76 ARG A CA 1
ATOM 643 C C . ARG A 1 76 ? 0.859 -15.32 5.438 1 94.81 76 ARG A C 1
ATOM 645 O O . ARG A 1 76 ? 1.773 -16.141 5.527 1 94.81 76 ARG A O 1
ATOM 652 N N . MET A 1 77 ? -0.338 -15.648 5.172 1 95.56 77 MET A N 1
ATOM 653 C CA . MET A 1 77 ? -0.783 -17.031 5.172 1 95.56 77 MET A CA 1
ATOM 654 C C . MET A 1 77 ? -0.509 -17.688 3.824 1 95.56 77 MET A C 1
ATOM 656 O O . MET A 1 77 ? -0.019 -18.828 3.768 1 95.56 77 MET A O 1
ATOM 660 N N . TYR A 1 78 ? -0.743 -16.984 2.771 1 97.31 78 TYR A N 1
ATOM 661 C CA . TYR A 1 78 ? -0.792 -17.672 1.489 1 97.31 78 TYR A CA 1
ATOM 662 C C . TYR A 1 78 ? 0.387 -17.281 0.609 1 97.31 78 TYR A C 1
ATOM 664 O O . TYR A 1 78 ? 0.617 -17.875 -0.441 1 97.31 78 TYR A O 1
ATOM 672 N N . GLY A 1 79 ? 1.146 -16.25 1.007 1 97.94 79 GLY A N 1
ATOM 673 C CA . GLY A 1 79 ? 2.322 -15.836 0.261 1 97.94 79 GLY A CA 1
ATOM 674 C C . GLY A 1 79 ? 3.557 -16.656 0.588 1 97.94 79 GLY A C 1
ATOM 675 O O . GLY A 1 79 ? 4.668 -16.281 0.204 1 97.94 79 GLY A O 1
ATOM 676 N N . VAL A 1 80 ? 3.453 -17.812 1.189 1 97.56 80 VAL A N 1
ATOM 677 C CA . VAL A 1 80 ? 4.551 -18.562 1.796 1 97.56 80 VAL A CA 1
ATOM 678 C C . VAL A 1 80 ? 5.512 -19.047 0.711 1 97.56 80 VAL A C 1
ATOM 680 O O . VAL A 1 80 ? 6.711 -19.188 0.957 1 97.56 80 VAL A O 1
ATOM 683 N N . ASP A 1 81 ? 5.059 -19.25 -0.475 1 97.44 81 ASP A N 1
ATOM 684 C CA . ASP A 1 81 ? 5.902 -19.734 -1.565 1 97.44 81 ASP A CA 1
ATOM 685 C C . ASP A 1 81 ? 6.609 -18.562 -2.266 1 97.44 81 ASP A C 1
ATOM 687 O O . ASP A 1 81 ? 7.406 -18.781 -3.18 1 97.44 81 ASP A O 1
ATOM 691 N N . THR A 1 82 ? 6.352 -17.359 -1.935 1 98.62 82 THR A N 1
ATOM 692 C CA . THR A 1 82 ? 6.938 -16.156 -2.51 1 98.62 82 THR A CA 1
ATOM 693 C C . THR A 1 82 ? 7.484 -15.242 -1.414 1 98.62 82 THR A C 1
ATOM 695 O O . THR A 1 82 ? 7.008 -14.117 -1.235 1 98.62 82 THR A O 1
ATOM 698 N N . PRO A 1 83 ? 8.516 -15.68 -0.724 1 98.19 83 PRO A N 1
ATOM 699 C CA . PRO A 1 83 ? 8.906 -15.023 0.526 1 98.19 83 PRO A CA 1
ATOM 700 C C . PRO A 1 83 ? 9.336 -13.57 0.322 1 98.19 83 PRO A C 1
ATOM 702 O O . PRO A 1 83 ? 9.094 -12.727 1.187 1 98.19 83 PRO A O 1
ATOM 705 N N . ASN A 1 84 ? 10.039 -13.273 -0.805 1 98.06 84 ASN A N 1
ATOM 706 C CA . ASN A 1 84 ? 10.461 -11.898 -1.033 1 98.06 84 ASN A CA 1
ATOM 707 C C . ASN A 1 84 ? 9.289 -11.016 -1.444 1 98.06 84 ASN A C 1
ATOM 709 O O . ASN A 1 84 ? 9.156 -9.883 -0.972 1 98.06 84 ASN A O 1
ATOM 713 N N . LEU A 1 85 ? 8.453 -11.5 -2.299 1 98.31 85 LEU A N 1
ATOM 714 C CA . LEU A 1 85 ? 7.242 -10.781 -2.68 1 98.31 85 LEU A CA 1
ATOM 715 C C . LEU A 1 85 ? 6.309 -10.617 -1.484 1 98.31 85 LEU A C 1
ATOM 717 O O . LEU A 1 85 ? 5.695 -9.562 -1.31 1 98.31 85 LEU A O 1
ATOM 721 N N . GLN A 1 86 ? 6.203 -11.641 -0.673 1 97.62 86 GLN A N 1
ATOM 722 C CA . GLN A 1 86 ? 5.383 -11.617 0.533 1 97.62 86 GLN A CA 1
ATOM 723 C C . GLN A 1 86 ? 5.801 -10.484 1.467 1 97.62 86 GLN A C 1
ATOM 725 O O . GLN A 1 86 ? 4.953 -9.742 1.965 1 97.62 86 GLN A O 1
ATOM 730 N N . LYS A 1 87 ? 7.051 -10.406 1.699 1 95 87 LYS A N 1
ATOM 731 C CA . LYS A 1 87 ? 7.59 -9.359 2.57 1 95 87 LYS A CA 1
ATOM 732 C C . LYS A 1 87 ? 7.262 -7.973 2.035 1 95 87 LYS A C 1
ATOM 734 O O . LYS A 1 87 ? 6.82 -7.102 2.783 1 95 87 LYS A O 1
ATOM 739 N N . LEU A 1 88 ? 7.512 -7.789 0.794 1 95.25 88 LEU A N 1
ATOM 740 C CA . LEU A 1 88 ? 7.23 -6.512 0.151 1 95.25 88 LEU A CA 1
ATOM 741 C C . LEU A 1 88 ? 5.742 -6.188 0.215 1 95.25 88 LEU A C 1
ATOM 743 O O . LEU A 1 88 ? 5.359 -5.078 0.592 1 95.25 88 LEU A O 1
ATOM 747 N N . ALA A 1 89 ? 4.906 -7.152 -0.154 1 95.94 89 ALA A N 1
ATOM 748 C CA . ALA A 1 89 ? 3.461 -6.961 -0.172 1 95.94 89 ALA A CA 1
ATOM 749 C C . ALA A 1 89 ? 2.938 -6.605 1.217 1 95.94 89 ALA A C 1
ATOM 751 O O . ALA A 1 89 ? 2.148 -5.668 1.37 1 95.94 89 ALA A O 1
ATOM 752 N N . MET A 1 90 ? 3.373 -7.305 2.205 1 93.44 90 MET A N 1
ATOM 753 C CA . MET A 1 90 ? 2.912 -7.066 3.568 1 93.44 90 MET A CA 1
ATOM 754 C C . MET A 1 90 ? 3.328 -5.68 4.051 1 93.44 90 MET A C 1
ATOM 756 O O . MET A 1 90 ? 2.545 -4.984 4.699 1 93.44 90 MET A O 1
ATOM 760 N N . ARG A 1 91 ? 4.5 -5.352 3.711 1 90.06 91 ARG A N 1
ATOM 761 C CA . ARG A 1 91 ? 4.977 -4.023 4.09 1 90.06 91 ARG A CA 1
ATOM 762 C C . ARG A 1 91 ? 4.129 -2.932 3.447 1 90.06 91 ARG A C 1
ATOM 764 O O . ARG A 1 91 ? 3.688 -2.002 4.125 1 90.06 91 ARG A O 1
ATOM 771 N N . ILE A 1 92 ? 3.869 -3.039 2.195 1 92.44 92 ILE A N 1
ATOM 772 C CA . ILE A 1 92 ? 3.119 -2.041 1.441 1 92.44 92 ILE A CA 1
ATOM 773 C C . ILE A 1 92 ? 1.674 -2.002 1.933 1 92.44 92 ILE A C 1
ATOM 775 O O . ILE A 1 92 ? 1.137 -0.929 2.217 1 92.44 92 ILE A O 1
ATOM 779 N N . LEU A 1 93 ? 1.079 -3.1 2.096 1 92.44 93 LEU A N 1
ATOM 780 C CA . LEU A 1 93 ? -0.325 -3.189 2.482 1 92.44 93 LEU A CA 1
ATOM 781 C C . LEU A 1 93 ? -0.529 -2.693 3.908 1 92.44 93 LEU A C 1
ATOM 783 O O . LEU A 1 93 ? -1.551 -2.074 4.215 1 92.44 93 LEU A O 1
ATOM 787 N N . SER A 1 94 ? 0.36 -2.977 4.812 1 90.31 94 SER A N 1
ATOM 788 C CA . SER A 1 94 ? 0.239 -2.562 6.207 1 90.31 94 SER A CA 1
ATOM 789 C C . SER A 1 94 ? 0.212 -1.043 6.332 1 90.31 94 SER A C 1
ATOM 791 O O . SER A 1 94 ? -0.352 -0.503 7.285 1 90.31 94 SER A O 1
ATOM 793 N N . LEU A 1 95 ? 0.727 -0.39 5.32 1 90.94 95 LEU A N 1
ATOM 794 C CA . LEU A 1 95 ? 0.81 1.065 5.379 1 90.94 95 LEU A CA 1
ATOM 795 C C . LEU A 1 95 ? -0.442 1.705 4.789 1 90.94 95 LEU A C 1
ATOM 797 O O . LEU A 1 95 ? -0.658 2.91 4.938 1 90.94 95 LEU A O 1
ATOM 801 N N . THR A 1 96 ? -1.308 0.96 4.137 1 89 96 THR A N 1
ATOM 802 C CA . THR A 1 96 ? -2.432 1.544 3.414 1 89 96 THR A CA 1
ATOM 803 C C . THR A 1 96 ? -3.758 1.031 3.971 1 89 96 THR A C 1
ATOM 805 O O . THR A 1 96 ? -4.828 1.469 3.541 1 89 96 THR A O 1
ATOM 808 N N . SER A 1 97 ? -3.729 0.127 4.836 1 79.69 97 SER A N 1
ATOM 809 C CA . SER A 1 97 ? -4.938 -0.47 5.391 1 79.69 97 SER A CA 1
ATOM 810 C C . SER A 1 97 ? -5.035 -0.223 6.895 1 79.69 97 SER A C 1
ATOM 812 O O . SER A 1 97 ? -4.125 0.354 7.492 1 79.69 97 SER A O 1
ATOM 814 N N . SER A 1 98 ? -6.191 -0.538 7.332 1 70.19 98 SER A N 1
ATOM 815 C CA . SER A 1 98 ? -6.395 -0.464 8.773 1 70.19 98 SER A CA 1
ATOM 816 C C . SER A 1 98 ? -5.852 -1.707 9.469 1 70.19 98 SER A C 1
ATOM 818 O O . SER A 1 98 ? -5.957 -1.834 10.695 1 70.19 98 SER A O 1
ATOM 820 N N . PHE A 1 99 ? -5.305 -2.521 8.641 1 65.75 99 PHE A N 1
ATOM 821 C CA . PHE A 1 99 ? -4.898 -3.814 9.188 1 65.75 99 PHE A CA 1
ATOM 822 C C . PHE A 1 99 ? -3.402 -3.83 9.484 1 65.75 99 PHE A C 1
ATOM 824 O O . PHE A 1 99 ? -2.625 -3.141 8.82 1 65.75 99 PHE A O 1
ATOM 831 N N . THR A 1 100 ? -3.098 -4.203 10.758 1 60.69 100 THR A N 1
ATOM 832 C CA . THR A 1 100 ? -1.7 -4.453 11.094 1 60.69 100 THR A CA 1
ATOM 833 C C . THR A 1 100 ? -1.375 -5.941 10.984 1 60.69 100 THR A C 1
ATOM 835 O O . THR A 1 100 ? -2.273 -6.781 11.039 1 60.69 100 THR A O 1
ATOM 838 N N . GLY A 1 101 ? -0.331 -6.293 10.203 1 54.34 101 GLY A N 1
ATOM 839 C CA . GLY A 1 101 ? 0.084 -7.684 10.156 1 54.34 101 GLY A CA 1
ATOM 840 C C . GLY A 1 101 ? 0.201 -8.312 11.531 1 54.34 101 GLY A C 1
ATOM 841 O O . GLY A 1 101 ? 0.485 -9.508 11.648 1 54.34 101 GLY A O 1
ATOM 842 N N . TYR A 1 102 ? 0.284 -7.52 12.594 1 52.41 102 TYR A N 1
ATOM 843 C CA . TYR A 1 102 ? 0.561 -8.078 13.906 1 52.41 102 TYR A CA 1
ATOM 844 C C . TYR A 1 102 ? -0.712 -8.617 14.547 1 52.41 102 TYR A C 1
ATOM 846 O O . TYR A 1 102 ? -1.698 -7.895 14.695 1 52.41 102 TYR A O 1
ATOM 854 N N . GLU A 1 103 ? -1.271 -9.648 13.914 1 47.88 103 GLU A N 1
ATOM 855 C CA . GLU A 1 103 ? -2.326 -10.297 14.688 1 47.88 103 GLU A CA 1
ATOM 856 C C . GLU A 1 103 ? -2.047 -10.219 16.188 1 47.88 103 GLU A C 1
ATOM 858 O O . GLU A 1 103 ? -0.918 -10.445 16.625 1 47.88 103 GLU A O 1
ATOM 863 N N . ARG A 1 104 ? -2.664 -9.227 16.828 1 38.94 104 ARG A N 1
ATOM 864 C CA . ARG A 1 104 ? -2.662 -9.375 18.266 1 38.94 104 ARG A CA 1
ATOM 865 C C . ARG A 1 104 ? -2.775 -10.836 18.672 1 38.94 104 ARG A C 1
ATOM 867 O O . ARG A 1 104 ? -3.578 -11.586 18.109 1 38.94 104 ARG A O 1
ATOM 874 N N . ASN A 1 105 ? -1.68 -11.523 18.797 1 34.62 105 ASN A N 1
ATOM 875 C CA . ASN A 1 105 ? -1.789 -12.82 19.453 1 34.62 105 ASN A CA 1
ATOM 876 C C . ASN A 1 105 ? -2.975 -12.867 20.406 1 34.62 105 ASN A C 1
ATOM 878 O O . ASN A 1 105 ? -3.021 -12.109 21.375 1 34.62 105 ASN A O 1
ATOM 882 N N . TRP A 1 106 ? -4.137 -12.992 19.938 1 28.09 106 TRP A N 1
ATOM 883 C CA . TRP A 1 106 ? -5.109 -13.461 20.922 1 28.09 106 TRP A CA 1
ATOM 884 C C . TRP A 1 106 ? -4.535 -14.594 21.75 1 28.09 106 TRP A C 1
ATOM 886 O O . TRP A 1 106 ? -4.176 -15.648 21.219 1 28.09 106 TRP A O 1
ATOM 896 N N . SER A 1 107 ? -3.619 -14.227 22.547 1 25.03 107 SER A N 1
ATOM 897 C CA . SER A 1 107 ? -3.617 -15.203 23.625 1 25.03 107 SER A CA 1
ATOM 898 C C . SER A 1 107 ? -4.973 -15.25 24.328 1 25.03 107 SER A C 1
ATOM 900 O O . SER A 1 107 ? -5.68 -14.242 24.391 1 25.03 107 SER A O 1
ATOM 902 N N . MET B 1 1 ? -2.291 3.721 7.582 1 91.38 1 MET B N 1
ATOM 903 C CA . MET B 1 1 ? -1.749 5.035 7.906 1 91.38 1 MET B CA 1
ATOM 904 C C . MET B 1 1 ? -1.839 5.973 6.703 1 91.38 1 MET B C 1
ATOM 906 O O . MET B 1 1 ? -2.314 7.102 6.824 1 91.38 1 MET B O 1
ATOM 910 N N . LEU B 1 2 ? -1.488 5.551 5.402 1 94.44 2 LEU B N 1
ATOM 911 C CA . LEU B 1 2 ? -1.384 6.43 4.242 1 94.44 2 LEU B CA 1
ATOM 912 C C . LEU B 1 2 ? -2.703 6.484 3.482 1 94.44 2 LEU B C 1
ATOM 914 O O . LEU B 1 2 ? -2.848 7.262 2.535 1 94.44 2 LEU B O 1
ATOM 918 N N . ASN B 1 3 ? -3.637 5.68 3.914 1 92.94 3 ASN B N 1
ATOM 919 C CA . ASN B 1 3 ? -5 5.809 3.406 1 92.94 3 ASN B CA 1
ATOM 920 C C . ASN B 1 3 ? -5.863 6.664 4.328 1 92.94 3 ASN B C 1
ATOM 922 O O . ASN B 1 3 ? -6.258 6.219 5.406 1 92.94 3 ASN B O 1
ATOM 926 N N . PRO B 1 4 ? -6.168 7.812 3.893 1 94.69 4 PRO B N 1
ATOM 927 C CA . PRO B 1 4 ? -6.848 8.742 4.801 1 94.69 4 PRO B CA 1
ATOM 928 C C . PRO B 1 4 ? -8.234 8.25 5.219 1 94.69 4 PRO B C 1
ATOM 930 O O . PRO B 1 4 ? -8.734 8.633 6.277 1 94.69 4 PRO B O 1
ATOM 933 N N . HIS B 1 5 ? -8.836 7.387 4.387 1 92 5 HIS B N 1
ATOM 934 C CA . HIS B 1 5 ? -10.117 6.82 4.793 1 92 5 HIS B CA 1
ATOM 935 C C . HIS B 1 5 ? -10.008 6.125 6.145 1 92 5 HIS B C 1
ATOM 937 O O . HIS B 1 5 ? -10.906 6.238 6.98 1 92 5 HIS B O 1
ATOM 943 N N . TYR B 1 6 ? -8.969 5.535 6.379 1 89.81 6 TYR B N 1
ATOM 944 C CA . TYR B 1 6 ? -8.766 4.793 7.621 1 89.81 6 TYR B CA 1
ATOM 945 C C . TYR B 1 6 ? -8.078 5.66 8.664 1 89.81 6 TYR B C 1
ATOM 947 O O . TYR B 1 6 ? -8.484 5.688 9.828 1 89.81 6 TYR B O 1
ATOM 955 N N . SER B 1 7 ? -7.031 6.348 8.297 1 93.5 7 SER B N 1
ATOM 956 C CA . SER B 1 7 ? -6.203 7.062 9.266 1 93.5 7 SER B CA 1
ATOM 957 C C . SER B 1 7 ? -6.965 8.227 9.891 1 93.5 7 SER B C 1
ATOM 959 O O . SER B 1 7 ? -6.824 8.492 11.086 1 93.5 7 SER B O 1
ATOM 961 N N . TYR B 1 8 ? -7.789 8.844 9.094 1 93.94 8 TYR B N 1
ATOM 962 C CA . TYR B 1 8 ? -8.531 9.977 9.641 1 93.94 8 TYR B CA 1
ATOM 963 C C . TYR B 1 8 ? -9.781 9.508 10.367 1 93.94 8 TYR B C 1
ATOM 965 O O . TYR B 1 8 ? -10.352 10.25 11.172 1 93.94 8 TYR B O 1
ATOM 973 N N . ALA B 1 9 ? -10.258 8.352 10.062 1 91.38 9 ALA B N 1
ATOM 974 C CA . ALA B 1 9 ? -11.359 7.762 10.812 1 91.38 9 ALA B CA 1
ATOM 975 C C . ALA B 1 9 ? -10.906 7.297 12.188 1 91.38 9 ALA B C 1
ATOM 977 O O . ALA B 1 9 ? -11.672 7.348 13.156 1 91.38 9 ALA B O 1
ATOM 978 N N . ASP B 1 10 ? -9.711 6.84 12.281 1 91.88 10 ASP B N 1
ATOM 979 C CA . ASP B 1 10 ? -9.086 6.41 13.531 1 91.88 10 ASP B CA 1
ATOM 980 C C . ASP B 1 10 ? -7.641 6.895 13.609 1 91.88 10 ASP B C 1
ATOM 982 O O . ASP B 1 10 ? -6.719 6.184 13.203 1 91.88 10 ASP B O 1
ATOM 986 N N . GLU B 1 11 ? -7.398 7.957 14.242 1 92.75 11 GLU B N 1
ATOM 987 C CA . GLU B 1 11 ? -6.113 8.648 14.242 1 92.75 11 GLU B CA 1
ATOM 988 C C . GLU B 1 11 ? -5.094 7.918 15.109 1 92.75 11 GLU B C 1
ATOM 990 O O . GLU B 1 11 ? -3.896 8.211 15.047 1 92.75 11 GLU B O 1
ATOM 995 N N . SER B 1 12 ? -5.477 6.969 15.875 1 91.12 12 SER B N 1
ATOM 996 C CA . SER B 1 12 ? -4.547 6.234 16.719 1 91.12 12 SER B CA 1
ATOM 997 C C . SER B 1 12 ? -3.553 5.434 15.891 1 91.12 12 SER B C 1
ATOM 999 O O . SER B 1 12 ? -2.502 5.023 16.391 1 91.12 12 SER B O 1
ATOM 1001 N N . ILE B 1 13 ? -3.869 5.242 14.641 1 90.69 13 ILE B N 1
ATOM 1002 C CA . ILE B 1 13 ? -3 4.477 13.75 1 90.69 13 ILE B CA 1
ATOM 1003 C C . ILE B 1 13 ? -1.672 5.207 13.57 1 90.69 13 ILE B C 1
ATOM 1005 O O . ILE B 1 13 ? -0.637 4.578 13.336 1 90.69 13 ILE B O 1
ATOM 1009 N N . PHE B 1 14 ? -1.655 6.508 13.711 1 92.25 14 PHE B N 1
ATOM 1010 C CA . PHE B 1 14 ? -0.444 7.301 13.531 1 92.25 14 PHE B CA 1
ATOM 1011 C C . PHE B 1 14 ? 0.544 7.039 14.664 1 92.25 14 PHE B C 1
ATOM 1013 O O . PHE B 1 14 ? 1.749 7.246 14.5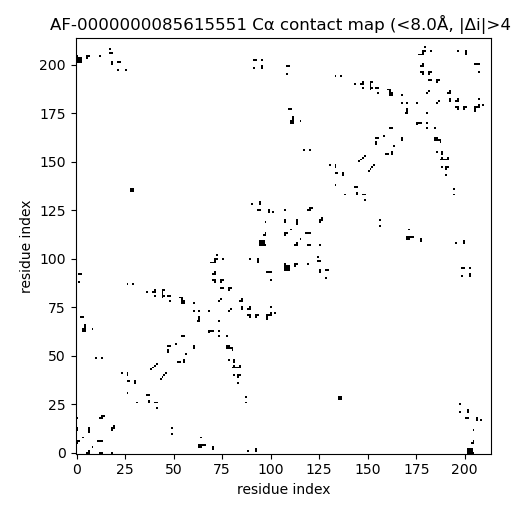 1 92.25 14 PHE B O 1
ATOM 1020 N N . ASP B 1 15 ? -0.051 6.543 15.734 1 90.06 15 ASP B N 1
ATOM 1021 C CA . ASP B 1 15 ? 0.783 6.301 16.906 1 90.06 15 ASP B CA 1
ATOM 1022 C C . ASP B 1 15 ? 0.997 4.809 17.125 1 90.06 15 ASP B C 1
ATOM 1024 O O . ASP B 1 15 ? 1.481 4.398 18.188 1 90.06 15 ASP B O 1
ATOM 1028 N N . ASP B 1 16 ? 0.518 4.062 16.25 1 88.56 16 ASP B N 1
ATOM 1029 C CA . ASP B 1 16 ? 0.618 2.615 16.391 1 88.56 16 ASP B CA 1
ATOM 1030 C C . ASP B 1 16 ? 2.076 2.164 16.406 1 88.56 16 ASP B C 1
ATOM 1032 O O . ASP B 1 16 ? 2.85 2.514 15.516 1 88.56 16 ASP B O 1
ATOM 1036 N N . GLY B 1 17 ? 2.496 1.417 17.312 1 88.5 17 GLY B N 1
ATOM 1037 C CA . GLY B 1 17 ? 3.875 1.029 17.562 1 88.5 17 GLY B CA 1
ATOM 1038 C C . GLY B 1 17 ? 4.426 0.073 16.516 1 88.5 17 GLY B C 1
ATOM 1039 O O . GLY B 1 17 ? 5.641 -0.121 16.438 1 88.5 17 GLY B O 1
ATOM 1040 N N . ASN B 1 18 ? 3.602 -0.579 15.852 1 85.25 18 ASN B N 1
ATOM 1041 C CA . ASN B 1 18 ? 4.055 -1.494 14.805 1 85.25 18 ASN B CA 1
ATOM 1042 C C . ASN B 1 18 ? 4.059 -0.824 13.438 1 85.25 18 ASN B C 1
ATOM 1044 O O . ASN B 1 18 ? 4.934 -1.09 12.609 1 85.25 18 ASN B O 1
ATOM 1048 N N . ILE B 1 19 ? 3.107 0.102 13.219 1 88 19 ILE B N 1
ATOM 1049 C CA . ILE B 1 19 ? 2.928 0.707 11.906 1 88 19 ILE B CA 1
ATOM 1050 C C . ILE B 1 19 ? 3.961 1.812 11.703 1 88 19 ILE B C 1
ATOM 1052 O O . ILE B 1 19 ? 4.582 1.9 10.641 1 88 19 ILE B O 1
ATOM 1056 N N . THR B 1 20 ? 4.164 2.637 12.695 1 90.88 20 THR B N 1
ATOM 1057 C CA . THR B 1 20 ? 5.043 3.795 12.555 1 90.88 20 THR B CA 1
ATOM 1058 C C . THR B 1 20 ? 6.473 3.357 12.258 1 90.88 20 THR B C 1
ATOM 1060 O O . THR B 1 20 ? 7.109 3.887 11.344 1 90.88 20 THR B O 1
ATOM 1063 N N . PRO B 1 21 ? 7.047 2.35 12.938 1 90.19 21 PRO B N 1
ATOM 1064 C CA . PRO B 1 21 ? 8.391 1.887 12.57 1 90.19 21 PRO B CA 1
ATOM 1065 C C . PRO B 1 21 ? 8.453 1.339 11.141 1 90.19 21 PRO B C 1
ATOM 1067 O O . PRO B 1 21 ? 9.445 1.542 10.445 1 90.19 21 PRO B O 1
ATOM 1070 N N . GLU B 1 22 ? 7.449 0.634 10.766 1 88.75 22 GLU B N 1
ATOM 1071 C CA . GLU B 1 22 ? 7.398 0.122 9.398 1 88.75 22 GLU B CA 1
ATOM 1072 C C . GLU B 1 22 ? 7.391 1.261 8.383 1 88.75 22 GLU B C 1
ATOM 1074 O O . GLU B 1 22 ? 8.023 1.164 7.328 1 88.75 22 GLU B O 1
ATOM 1079 N N . PHE B 1 23 ? 6.613 2.287 8.719 1 93.88 23 PHE B N 1
ATOM 1080 C CA . PHE B 1 23 ? 6.574 3.461 7.855 1 93.88 23 PHE B CA 1
ATOM 1081 C C . PHE B 1 23 ? 7.945 4.117 7.766 1 93.88 23 PHE B C 1
ATOM 1083 O O . PHE B 1 23 ? 8.391 4.492 6.68 1 93.88 23 PHE B O 1
ATOM 1090 N N . MET B 1 24 ? 8.586 4.242 8.883 1 94.56 24 MET B N 1
ATOM 1091 C CA . MET B 1 24 ? 9.938 4.805 8.906 1 94.56 24 MET B CA 1
ATOM 1092 C C . MET B 1 24 ? 10.875 3.994 8.023 1 94.56 24 MET B C 1
ATOM 1094 O O . MET B 1 24 ? 11.648 4.562 7.246 1 94.56 24 MET B O 1
ATOM 1098 N N . ASP B 1 25 ? 10.812 2.707 8.164 1 92.31 25 ASP B N 1
ATOM 1099 C CA . ASP B 1 25 ? 11.633 1.83 7.332 1 92.31 25 ASP B CA 1
ATOM 1100 C C . ASP B 1 25 ? 11.344 2.053 5.848 1 92.31 25 ASP B C 1
ATOM 1102 O O . ASP B 1 25 ? 12.266 2.053 5.027 1 92.31 25 ASP B O 1
ATOM 1106 N N . CYS B 1 26 ? 10.078 2.238 5.539 1 93.25 26 CYS B N 1
ATOM 1107 C CA . CYS B 1 26 ? 9.68 2.467 4.156 1 93.25 26 CYS B CA 1
ATOM 1108 C C . CYS B 1 26 ? 10.258 3.773 3.631 1 93.25 26 CYS B C 1
ATOM 1110 O O . CYS B 1 26 ? 10.789 3.822 2.52 1 93.25 26 CYS B O 1
ATOM 1112 N N . VAL B 1 27 ? 10.195 4.805 4.406 1 96.44 27 VAL B N 1
ATOM 1113 C CA . VAL B 1 27 ? 10.727 6.109 4.023 1 96.44 27 VAL B CA 1
ATOM 1114 C C . VAL B 1 27 ? 12.227 6.004 3.785 1 96.44 27 VAL B C 1
ATOM 1116 O O . VAL B 1 27 ? 12.742 6.512 2.783 1 96.44 27 VAL B O 1
ATOM 1119 N N . GLU B 1 28 ? 12.914 5.336 4.66 1 95.12 28 GLU B N 1
ATOM 1120 C CA . GLU B 1 28 ? 14.359 5.176 4.547 1 95.12 28 GLU B CA 1
ATOM 1121 C C . GLU B 1 28 ? 14.727 4.406 3.281 1 95.12 28 GLU B C 1
ATOM 1123 O O . GLU B 1 28 ? 15.695 4.758 2.596 1 95.12 28 GLU B O 1
ATOM 1128 N N . THR B 1 29 ? 13.969 3.414 3.025 1 92.81 29 THR B N 1
ATOM 1129 C CA . THR B 1 29 ? 14.234 2.598 1.847 1 92.81 29 THR B CA 1
ATOM 1130 C C . THR B 1 29 ? 13.875 3.354 0.571 1 92.81 29 THR B C 1
ATOM 1132 O O . THR B 1 29 ? 14.641 3.357 -0.393 1 92.81 29 THR B O 1
ATOM 1135 N N . PHE B 1 30 ? 12.75 3.998 0.548 1 92.56 30 PHE B N 1
ATOM 1136 C CA . PHE B 1 30 ? 12.25 4.715 -0.619 1 92.56 30 PHE B CA 1
ATOM 1137 C C . PHE B 1 30 ? 13.18 5.859 -0.992 1 92.56 30 PHE B C 1
ATOM 1139 O O . PHE B 1 30 ? 13.406 6.125 -2.176 1 92.56 30 PHE B O 1
ATOM 1146 N N . TYR B 1 31 ? 13.719 6.457 -0.03 1 95.44 31 TYR B N 1
ATOM 1147 C CA . TYR B 1 31 ? 14.602 7.594 -0.26 1 95.44 31 TYR B CA 1
ATOM 1148 C C . TYR B 1 31 ? 16.031 7.277 0.167 1 95.44 31 TYR B C 1
ATOM 1150 O O . TYR B 1 31 ? 16.734 8.141 0.698 1 95.44 31 TYR B O 1
ATOM 1158 N N . ILE B 1 32 ? 16.406 6.113 0.009 1 93.56 32 ILE B N 1
ATOM 1159 C CA . ILE B 1 32 ? 17.75 5.664 0.377 1 93.56 32 ILE B CA 1
ATOM 1160 C C . ILE B 1 32 ? 18.797 6.609 -0.219 1 93.56 32 ILE B C 1
ATOM 1162 O O . ILE B 1 32 ? 18.719 6.957 -1.4 1 93.56 32 ILE B O 1
ATOM 1166 N N . GLY B 1 33 ? 19.797 7.098 0.616 1 93.44 33 GLY B N 1
ATOM 1167 C CA . GLY B 1 33 ? 20.875 7.961 0.168 1 93.44 33 GLY B CA 1
ATOM 1168 C C . GLY B 1 33 ? 20.516 9.43 0.195 1 93.44 33 GLY B C 1
ATOM 1169 O O . GLY B 1 33 ? 21.359 10.289 -0.078 1 93.44 33 GLY B O 1
ATOM 1170 N N . ASP B 1 34 ? 19.281 9.82 0.434 1 96.31 34 ASP B N 1
ATOM 1171 C CA . ASP B 1 34 ? 18.828 11.203 0.5 1 96.31 34 ASP B CA 1
ATOM 1172 C C . ASP B 1 34 ? 18.297 11.547 1.894 1 96.31 34 ASP B C 1
ATOM 1174 O O . ASP B 1 34 ? 17.094 11.617 2.104 1 96.31 34 ASP B O 1
ATOM 1178 N N . ASP B 1 35 ? 19.172 11.836 2.752 1 97.06 35 ASP B N 1
ATOM 1179 C CA . ASP B 1 35 ? 18.844 12.102 4.148 1 97.06 35 ASP B CA 1
ATOM 1180 C C . ASP B 1 35 ? 17.906 13.305 4.277 1 97.06 35 ASP B C 1
ATOM 1182 O O . ASP B 1 35 ? 17.062 13.344 5.18 1 97.06 35 ASP B O 1
ATOM 1186 N N . ASP B 1 36 ? 18.094 14.219 3.389 1 98.12 36 ASP B N 1
ATOM 1187 C CA . ASP B 1 36 ? 17.266 15.414 3.439 1 98.12 36 ASP B CA 1
ATOM 1188 C C . ASP B 1 36 ? 15.797 15.07 3.166 1 98.12 36 ASP B C 1
ATOM 1190 O O . ASP B 1 36 ? 14.906 15.539 3.873 1 98.12 36 ASP B O 1
ATOM 1194 N N . LYS B 1 37 ? 15.562 14.258 2.223 1 98.12 37 LYS B N 1
ATOM 1195 C CA . LYS B 1 37 ? 14.188 13.859 1.913 1 98.12 37 LYS B CA 1
ATOM 1196 C C . LYS B 1 37 ? 13.602 12.992 3.023 1 98.12 37 LYS B C 1
ATOM 1198 O O . LYS B 1 37 ? 12.422 13.117 3.359 1 98.12 37 LYS B O 1
ATOM 1203 N N . GLN B 1 38 ? 14.43 12.125 3.531 1 97.88 38 GLN B N 1
ATOM 1204 C CA . GLN B 1 38 ? 13.969 11.312 4.652 1 97.88 38 GLN B CA 1
ATOM 1205 C C . GLN B 1 38 ? 13.539 12.195 5.824 1 97.88 38 GLN B C 1
ATOM 1207 O O . GLN B 1 38 ? 12.469 11.984 6.406 1 97.88 38 GLN B O 1
ATOM 1212 N N . ASP B 1 39 ? 14.352 13.195 6.098 1 98.31 39 ASP B N 1
ATOM 1213 C CA . ASP B 1 39 ? 14.055 14.125 7.188 1 98.31 39 ASP B CA 1
ATOM 1214 C C . ASP B 1 39 ? 12.789 14.93 6.898 1 98.31 39 ASP B C 1
ATOM 1216 O O . ASP B 1 39 ? 11.953 15.109 7.781 1 98.31 39 ASP B O 1
ATOM 1220 N N . GLN B 1 40 ? 12.703 15.359 5.684 1 98.44 40 GLN B N 1
ATOM 1221 C CA . GLN B 1 40 ? 11.539 16.141 5.289 1 98.44 40 GLN B CA 1
ATOM 1222 C C . GLN B 1 40 ? 10.25 15.336 5.465 1 98.44 40 GLN B C 1
ATOM 1224 O O . GLN B 1 40 ? 9.266 15.844 6.004 1 98.44 40 GLN B O 1
ATOM 1229 N N . VAL B 1 41 ? 10.281 14.109 5.02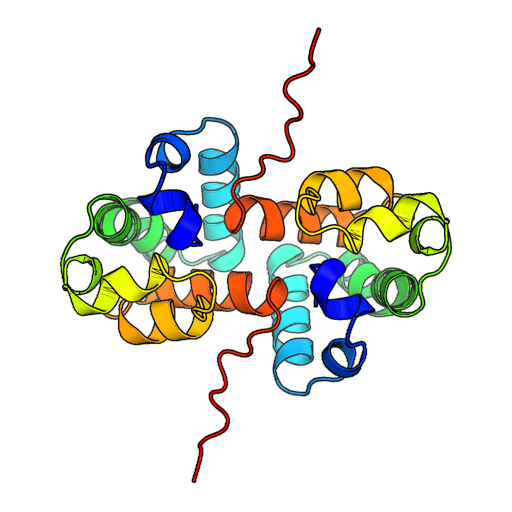 1 98.5 41 VAL B N 1
ATOM 1230 C CA . VAL B 1 41 ? 9.086 13.273 5.102 1 98.5 41 VAL B CA 1
ATOM 1231 C C . VAL B 1 41 ? 8.75 12.992 6.566 1 98.5 41 VAL B C 1
ATOM 1233 O O . VAL B 1 41 ? 7.617 13.203 7 1 98.5 41 VAL B O 1
ATOM 1236 N N . MET B 1 42 ? 9.695 12.602 7.375 1 97.69 42 MET B N 1
ATOM 1237 C CA . MET B 1 42 ? 9.453 12.07 8.711 1 97.69 42 MET B CA 1
ATOM 1238 C C . MET B 1 42 ? 9.195 13.195 9.711 1 97.69 42 MET B C 1
ATOM 1240 O O . MET B 1 42 ? 8.367 13.062 10.602 1 97.69 42 MET B O 1
ATOM 1244 N N . ASN B 1 43 ? 9.852 14.32 9.523 1 97.44 43 ASN B N 1
ATOM 1245 C CA . ASN B 1 43 ? 9.852 15.305 10.602 1 97.44 43 ASN B CA 1
ATOM 1246 C C . ASN B 1 43 ? 9.008 16.516 10.242 1 97.44 43 ASN B C 1
ATOM 1248 O O . ASN B 1 43 ? 8.672 17.328 11.109 1 97.44 43 ASN B O 1
ATOM 1252 N N . TYR B 1 44 ? 8.594 16.609 9 1 98.12 44 TYR B N 1
ATOM 1253 C CA . TYR B 1 44 ? 7.832 17.797 8.617 1 98.12 44 TYR B CA 1
ATOM 1254 C C . TYR B 1 44 ? 6.559 17.406 7.875 1 98.12 44 TYR B C 1
ATOM 1256 O O . TYR B 1 44 ? 5.453 17.609 8.383 1 98.12 44 TYR B O 1
ATOM 1264 N N . GLU B 1 45 ? 6.715 16.75 6.727 1 98.5 45 GLU B N 1
ATOM 1265 C CA . GLU B 1 45 ? 5.578 16.453 5.855 1 98.5 45 GLU B CA 1
ATOM 1266 C C . GLU B 1 45 ? 4.59 15.508 6.531 1 98.5 45 GLU B C 1
ATOM 1268 O O . GLU B 1 45 ? 3.375 15.68 6.41 1 98.5 45 GLU B O 1
ATOM 1273 N N . PHE B 1 46 ? 5.125 14.531 7.25 1 98.12 46 PHE B N 1
ATOM 1274 C CA . PHE B 1 46 ? 4.246 13.578 7.918 1 98.12 46 PHE B CA 1
ATOM 1275 C C . PHE B 1 46 ? 3.398 14.273 8.977 1 98.12 46 PHE B C 1
ATOM 1277 O O . PHE B 1 46 ? 2.223 13.945 9.156 1 98.12 46 PHE B O 1
ATOM 1284 N N . GLN B 1 47 ? 3.902 15.234 9.688 1 97.5 47 GLN B N 1
ATOM 1285 C CA . GLN B 1 47 ? 3.156 15.977 10.695 1 97.5 47 GLN B CA 1
ATOM 1286 C C . GLN B 1 47 ? 2.012 16.766 10.07 1 97.5 47 GLN B C 1
ATOM 1288 O O . GLN B 1 47 ? 0.917 16.828 10.633 1 97.5 47 GLN B O 1
ATOM 1293 N N . LYS B 1 48 ? 2.26 17.297 8.93 1 98.19 48 LYS B N 1
ATOM 1294 C CA . LYS B 1 48 ? 1.222 18.047 8.227 1 98.19 48 LYS B CA 1
ATOM 1295 C C . LYS B 1 48 ? 0.044 17.156 7.867 1 98.19 48 LYS B C 1
ATOM 1297 O O . LYS B 1 48 ? -1.114 17.547 8.008 1 98.19 48 LYS B O 1
ATOM 1302 N N . PHE B 1 49 ? 0.38 15.992 7.398 1 98.38 49 PHE B N 1
ATOM 1303 C CA . PHE B 1 49 ? -0.656 15.023 7.055 1 98.38 49 PHE B CA 1
ATOM 1304 C C . PHE B 1 49 ? -1.411 14.578 8.305 1 98.38 49 PHE B C 1
ATOM 1306 O O . PHE B 1 49 ? -2.643 14.578 8.32 1 98.38 49 PHE B O 1
ATOM 1313 N N . GLN B 1 50 ? -0.688 14.258 9.344 1 97.5 50 GLN B N 1
ATOM 1314 C CA . GLN B 1 50 ? -1.268 13.758 10.586 1 97.5 50 GLN B CA 1
ATOM 1315 C C . GLN B 1 50 ? -2.191 14.797 11.219 1 97.5 50 GLN B C 1
ATOM 1317 O O . GLN B 1 50 ? -3.271 14.461 11.703 1 97.5 50 GLN B O 1
ATOM 1322 N N . LYS B 1 51 ? -1.806 16.047 11.148 1 97.38 51 LYS B N 1
ATOM 1323 C CA . LYS B 1 51 ? -2.537 17.125 11.812 1 97.38 51 LYS B CA 1
ATOM 1324 C C . LYS B 1 51 ? -3.561 17.766 10.875 1 97.38 51 LYS B C 1
ATOM 1326 O O . LYS B 1 51 ? -4.191 18.766 11.227 1 97.38 51 LYS B O 1
ATOM 1331 N N . ARG B 1 52 ? -3.68 17.234 9.727 1 96.94 52 ARG B N 1
ATOM 1332 C CA . ARG B 1 52 ? -4.602 17.75 8.719 1 96.94 52 ARG B CA 1
ATOM 1333 C C . ARG B 1 52 ? -4.383 19.234 8.492 1 96.94 52 ARG B C 1
ATOM 1335 O O . ARG B 1 52 ? -5.328 20.031 8.547 1 96.94 52 ARG B O 1
ATOM 1342 N N . GLU B 1 53 ? -3.166 19.516 8.18 1 97.88 53 GLU B N 1
ATOM 1343 C CA . GLU B 1 53 ? -2.83 20.906 7.93 1 97.88 53 GLU B CA 1
ATOM 1344 C C . GLU B 1 53 ? -2.816 21.219 6.438 1 97.88 53 GLU B C 1
ATOM 1346 O O . GLU B 1 53 ? -2.578 20.328 5.613 1 97.88 53 GLU B O 1
ATOM 1351 N N . GLY B 1 54 ? -3.096 22.5 6.055 1 96.81 54 GLY B N 1
ATOM 1352 C CA . GLY B 1 54 ? -3.07 22.906 4.66 1 96.81 54 GLY B CA 1
ATOM 1353 C C . GLY B 1 54 ? -4.195 22.312 3.842 1 96.81 54 GLY B C 1
ATOM 1354 O O . GLY B 1 54 ? -5.352 22.312 4.27 1 96.81 54 GLY B O 1
ATOM 1355 N N . ALA B 1 55 ? -3.859 21.781 2.689 1 97.56 55 ALA B N 1
ATOM 1356 C CA . ALA B 1 55 ? -4.859 21.219 1.781 1 97.56 55 ALA B CA 1
ATOM 1357 C C . ALA B 1 55 ? -5.578 20.031 2.42 1 97.56 55 ALA B C 1
ATOM 1359 O O . ALA B 1 55 ? -6.719 19.719 2.061 1 97.56 55 ALA B O 1
ATOM 1360 N N . PHE B 1 56 ? -4.969 19.406 3.41 1 97.81 56 PHE B N 1
ATOM 1361 C CA . PHE B 1 56 ? -5.57 18.25 4.066 1 97.81 56 PHE B CA 1
ATOM 1362 C C . PHE B 1 56 ? -6.754 18.672 4.93 1 97.81 56 PHE B C 1
ATOM 1364 O O . PHE B 1 56 ? -7.57 17.828 5.324 1 97.81 56 PHE B O 1
ATOM 1371 N N . ARG B 1 57 ? -6.832 19.953 5.211 1 96.69 57 ARG B N 1
ATOM 1372 C CA . ARG B 1 57 ? -7.867 20.469 6.102 1 96.69 57 ARG B CA 1
ATOM 1373 C C . ARG B 1 57 ? -9.086 20.922 5.312 1 96.69 57 ARG B C 1
ATOM 1375 O O . ARG B 1 57 ? -10.164 21.125 5.887 1 96.69 57 ARG B O 1
ATOM 1382 N N . LYS B 1 58 ? -9 21.031 4.035 1 96.44 58 LYS B N 1
ATOM 1383 C CA . LYS B 1 58 ? -10.086 21.547 3.197 1 96.44 58 LYS B CA 1
ATOM 1384 C C . LYS B 1 58 ? -11.312 20.641 3.283 1 96.44 58 LYS B C 1
ATOM 1386 O O . LYS B 1 58 ? -11.188 19.422 3.441 1 96.44 58 LYS B O 1
ATOM 1391 N N . LYS B 1 59 ? -12.43 21.25 3.094 1 95.94 59 LYS B N 1
ATOM 1392 C CA . LYS B 1 59 ? -13.688 20.516 3.09 1 95.94 59 LYS B CA 1
ATOM 1393 C C . LYS B 1 59 ? -13.68 19.438 2.016 1 95.94 59 LYS B C 1
ATOM 1395 O O . LYS B 1 59 ? -14.133 18.312 2.256 1 95.94 59 LYS B O 1
ATOM 1400 N N . LEU B 1 60 ? -13.133 19.766 0.822 1 95.25 60 LEU B N 1
ATOM 1401 C CA . LEU B 1 60 ? -13.133 18.844 -0.305 1 95.25 60 LEU B CA 1
ATOM 1402 C C . LEU B 1 60 ? -12.281 17.609 0.003 1 95.25 60 LEU B C 1
ATOM 1404 O O . LEU B 1 60 ? -12.5 16.547 -0.56 1 95.25 60 LEU B O 1
ATOM 1408 N N . SER B 1 61 ? -11.336 17.75 0.879 1 96.12 61 SER B N 1
ATOM 1409 C CA . SER B 1 61 ? -10.469 16.625 1.21 1 96.12 61 SER B CA 1
ATOM 1410 C C . SER B 1 61 ? -11.211 15.578 2.025 1 96.12 61 SER B C 1
ATOM 1412 O O . SER B 1 61 ? -10.742 14.445 2.16 1 96.12 61 SER B O 1
ATOM 1414 N N . ARG B 1 62 ? -12.359 15.898 2.426 1 95.94 62 ARG B N 1
ATOM 1415 C CA . ARG B 1 62 ? -13.148 14.961 3.217 1 95.94 62 ARG B CA 1
ATOM 1416 C C . ARG B 1 62 ? -13.797 13.906 2.328 1 95.94 62 ARG B C 1
ATOM 1418 O O . ARG B 1 62 ? -14.43 12.969 2.826 1 95.94 62 ARG B O 1
ATOM 1425 N N . SER B 1 63 ? -13.57 14 1.054 1 93 63 SER B N 1
ATOM 1426 C CA . SER B 1 63 ? -14.039 12.984 0.12 1 93 63 SER B CA 1
ATOM 1427 C C . SER B 1 63 ? -13.484 11.609 0.484 1 93 63 SER B C 1
ATOM 1429 O O . SER B 1 63 ? -14.039 10.586 0.077 1 93 63 SER B O 1
ATOM 1431 N N . CYS B 1 64 ? -12.461 11.617 1.33 1 92.94 64 CYS B N 1
ATOM 1432 C CA . CYS B 1 64 ? -11.852 10.352 1.729 1 92.94 64 CYS B CA 1
ATOM 1433 C C . CYS B 1 64 ? -12.789 9.562 2.641 1 92.94 64 CYS B C 1
ATOM 1435 O O . CYS B 1 64 ? -12.562 8.375 2.885 1 92.94 64 CYS B O 1
ATOM 1437 N N . GLN B 1 65 ? -13.766 10.188 3.105 1 91.69 65 GLN B N 1
ATOM 1438 C CA . GLN B 1 65 ? -14.734 9.516 3.967 1 91.69 65 GLN B CA 1
ATOM 1439 C C . GLN B 1 65 ? -15.719 8.68 3.146 1 91.69 65 GLN B C 1
ATOM 1441 O O . GLN B 1 65 ? -16.422 7.824 3.689 1 91.69 65 GLN B O 1
ATOM 1446 N N . ASN B 1 66 ? -15.656 9 1.829 1 86.81 66 ASN B N 1
ATOM 1447 C CA . ASN B 1 66 ? -16.531 8.234 0.941 1 86.81 66 ASN B CA 1
ATOM 1448 C C . ASN B 1 66 ? -15.922 6.875 0.601 1 86.81 66 ASN B C 1
ATOM 1450 O O . ASN B 1 66 ? -14.711 6.766 0.387 1 86.81 66 ASN B O 1
ATOM 1454 N N . PHE B 1 67 ? -16.734 5.91 0.579 1 74.62 67 PHE B N 1
ATOM 1455 C CA . PHE B 1 67 ? -16.281 4.543 0.345 1 74.62 67 PHE B CA 1
ATOM 1456 C C . PHE B 1 67 ? -15.695 4.402 -1.056 1 74.62 67 PHE B C 1
ATOM 1458 O O . PHE B 1 67 ? -14.742 3.645 -1.263 1 74.62 67 PHE B O 1
ATOM 1465 N N . ASN B 1 68 ? -16.156 5.184 -2.008 1 78.75 68 ASN B N 1
ATOM 1466 C CA . ASN B 1 68 ? -15.758 4.992 -3.398 1 78.75 68 ASN B CA 1
ATOM 1467 C C . ASN B 1 68 ? -14.68 5.984 -3.809 1 78.75 68 ASN B C 1
ATOM 1469 O O . ASN B 1 68 ? -14.414 6.164 -5 1 78.75 68 ASN B O 1
ATOM 1473 N N . TYR B 1 69 ? -14.016 6.48 -2.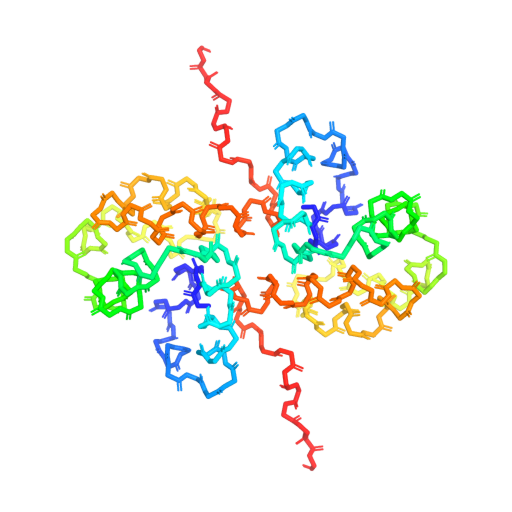822 1 84.81 69 TYR B N 1
ATOM 1474 C CA . TYR B 1 69 ? -13.023 7.477 -3.215 1 84.81 69 TYR B CA 1
ATOM 1475 C C . TYR B 1 69 ? -11.75 6.809 -3.707 1 84.81 69 TYR B C 1
ATOM 1477 O O . TYR B 1 69 ? -11.492 5.641 -3.408 1 84.81 69 TYR B O 1
ATOM 1485 N N . ASN B 1 70 ? -10.977 7.496 -4.465 1 88.62 70 ASN B N 1
ATOM 1486 C CA . ASN B 1 70 ? -9.68 7.055 -4.973 1 88.62 70 ASN 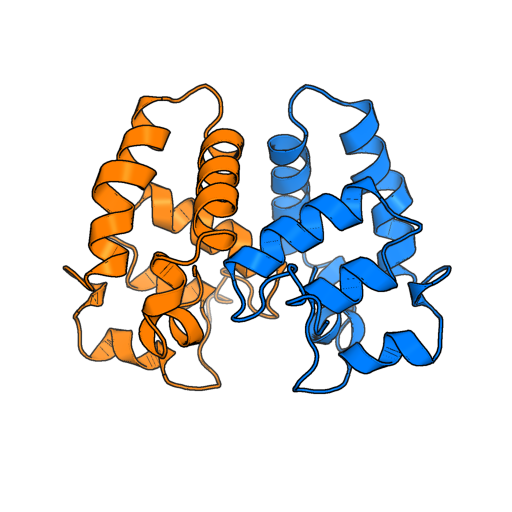B CA 1
ATOM 1487 C C . ASN B 1 70 ? -8.531 7.656 -4.172 1 88.62 70 ASN B C 1
ATOM 1489 O O . ASN B 1 70 ? -8.227 8.844 -4.312 1 88.62 70 ASN B O 1
ATOM 1493 N N . PRO B 1 71 ? -7.867 6.84 -3.377 1 92.44 71 PRO B N 1
ATOM 1494 C CA . PRO B 1 71 ? -6.828 7.387 -2.5 1 92.44 71 PRO B CA 1
ATOM 1495 C C . PRO B 1 71 ? -5.629 7.922 -3.273 1 92.44 71 PRO B C 1
ATOM 1497 O O . PRO B 1 71 ? -4.941 8.836 -2.803 1 92.44 71 PRO B O 1
ATOM 1500 N N . VAL B 1 72 ? -5.375 7.398 -4.449 1 92.5 72 VAL B N 1
ATOM 1501 C CA . VAL B 1 72 ? -4.246 7.879 -5.242 1 92.5 72 VAL B CA 1
ATOM 1502 C C . VAL B 1 72 ? -4.535 9.289 -5.754 1 92.5 72 VAL B C 1
ATOM 1504 O O . VAL B 1 72 ? -3.707 10.188 -5.617 1 92.5 72 VAL B O 1
ATOM 1507 N N . VAL B 1 73 ? -5.719 9.453 -6.266 1 92.19 73 VAL B N 1
ATOM 1508 C CA . VAL B 1 73 ? -6.141 10.758 -6.766 1 92.19 73 VAL B CA 1
ATOM 1509 C C . VAL B 1 73 ? -6.23 11.75 -5.605 1 92.19 73 VAL B C 1
ATOM 1511 O O . VAL B 1 73 ? -5.863 12.922 -5.75 1 92.19 73 VAL B O 1
ATOM 1514 N N . TRP B 1 74 ? -6.711 11.273 -4.52 1 95.06 74 TRP B N 1
ATOM 1515 C CA . TRP B 1 74 ? -6.812 12.117 -3.334 1 95.06 74 TRP B CA 1
ATOM 1516 C C . TRP B 1 74 ? -5.453 12.688 -2.949 1 95.06 74 TRP B C 1
ATOM 1518 O O . TRP B 1 74 ? -5.312 13.891 -2.736 1 95.06 74 TRP B O 1
ATOM 1528 N N . TRP B 1 75 ? -4.488 11.844 -2.869 1 96.31 75 TRP B N 1
ATOM 1529 C CA . TRP B 1 75 ? -3.137 12.281 -2.541 1 96.31 75 TRP B CA 1
ATOM 1530 C C . TRP B 1 75 ? -2.6 13.234 -3.607 1 96.31 75 TRP B C 1
ATOM 1532 O O . TRP B 1 75 ? -1.889 14.188 -3.293 1 96.31 75 TRP B O 1
ATOM 1542 N N . ARG B 1 76 ? -2.893 12.906 -4.824 1 94.81 76 ARG B N 1
ATOM 1543 C CA . ARG B 1 76 ? -2.461 13.781 -5.91 1 94.81 76 ARG B CA 1
ATOM 1544 C C . ARG B 1 76 ? -3.006 15.195 -5.719 1 94.81 76 ARG B C 1
ATOM 1546 O O . ARG B 1 76 ? -2.293 16.172 -5.945 1 94.81 76 ARG B O 1
ATOM 1553 N N . MET B 1 77 ? -4.188 15.289 -5.254 1 95.56 77 MET B N 1
ATOM 1554 C CA . MET B 1 77 ? -4.883 16.562 -5.164 1 95.56 77 MET B CA 1
ATOM 1555 C C . MET B 1 77 ? -4.539 17.281 -3.865 1 95.56 77 MET B C 1
ATOM 1557 O O . MET B 1 77 ? -4.266 18.484 -3.869 1 95.56 77 MET B O 1
ATOM 1561 N N . TYR B 1 78 ? -4.469 16.562 -2.814 1 97.31 78 TYR B N 1
ATOM 1562 C CA . TYR B 1 78 ? -4.449 17.25 -1.528 1 97.31 78 TYR B CA 1
ATOM 1563 C C . TYR B 1 78 ? -3.096 17.094 -0.847 1 97.31 78 TYR B C 1
ATOM 1565 O O . TYR B 1 78 ? -2.828 17.75 0.167 1 97.31 78 TYR B O 1
ATOM 1573 N N . GLY B 1 79 ? -2.219 16.219 -1.375 1 97.94 79 GLY B N 1
ATOM 1574 C CA . GLY B 1 79 ? -0.884 16.047 -0.826 1 97.94 79 GLY B CA 1
ATOM 1575 C C . GLY B 1 79 ? 0.105 17.094 -1.325 1 97.94 79 GLY B C 1
ATOM 1576 O O . GLY B 1 79 ? 1.313 16.953 -1.123 1 97.94 79 GLY B O 1
ATOM 1577 N N . VAL B 1 80 ? -0.315 18.203 -1.891 1 97.56 80 VAL B N 1
ATOM 1578 C CA . VAL B 1 80 ? 0.51 19.141 -2.65 1 97.56 80 VAL B CA 1
ATOM 1579 C C . VAL B 1 80 ? 1.515 19.812 -1.721 1 97.56 80 VAL B C 1
ATOM 1581 O O . VAL B 1 80 ? 2.611 20.188 -2.145 1 97.56 80 VAL B O 1
ATOM 1584 N N . ASP B 1 81 ? 1.227 19.953 -0.469 1 97.5 81 ASP B N 1
ATOM 1585 C CA . ASP B 1 81 ? 2.119 20.594 0.487 1 97.5 81 ASP B CA 1
ATOM 1586 C C . ASP B 1 81 ? 3.137 19.609 1.05 1 97.5 81 ASP B C 1
ATOM 1588 O O . ASP B 1 81 ? 4.012 19.984 1.832 1 97.5 81 ASP B O 1
ATOM 1592 N N . THR B 1 82 ? 3.066 18.375 0.745 1 98.62 82 THR B N 1
ATOM 1593 C CA . THR B 1 82 ? 3.955 17.312 1.204 1 98.62 82 THR B CA 1
ATOM 1594 C C . THR B 1 82 ? 4.488 16.5 0.023 1 98.62 82 THR B C 1
ATOM 1596 O O . THR B 1 82 ? 4.215 15.305 -0.093 1 98.62 82 THR B O 1
ATOM 1599 N N . PRO B 1 83 ? 5.297 17.125 -0.815 1 98.25 83 PRO B N 1
ATOM 1600 C CA . PRO B 1 83 ? 5.609 16.531 -2.121 1 98.25 83 PRO B CA 1
ATOM 1601 C C . PRO B 1 83 ? 6.332 15.195 -2.008 1 98.25 83 PRO B C 1
ATOM 1603 O O . PRO B 1 83 ? 6.129 14.305 -2.838 1 98.25 83 PRO B O 1
ATOM 1606 N N . ASN B 1 84 ? 7.254 15.055 -1.019 1 98.12 84 ASN B N 1
ATOM 1607 C CA . ASN B 1 84 ? 7.965 13.781 -0.879 1 98.12 84 ASN B CA 1
ATOM 1608 C C . ASN B 1 84 ? 7.062 12.695 -0.302 1 98.12 84 ASN B C 1
ATOM 1610 O O . ASN B 1 84 ? 7.086 11.555 -0.763 1 98.12 84 ASN B O 1
ATOM 1614 N N . LEU B 1 85 ? 6.289 13.039 0.686 1 98.38 85 LEU B N 1
ATOM 1615 C CA . LEU B 1 85 ? 5.316 12.109 1.238 1 98.38 85 LEU B CA 1
ATOM 1616 C C . LEU B 1 85 ? 4.258 11.75 0.201 1 98.38 85 LEU B C 1
ATOM 1618 O O . LEU B 1 85 ? 3.842 10.594 0.107 1 98.38 85 LEU B O 1
ATOM 1622 N N . GLN B 1 86 ? 3.832 12.703 -0.57 1 97.62 86 GLN B N 1
ATOM 1623 C CA . GLN B 1 86 ? 2.854 12.516 -1.636 1 97.62 86 GLN B CA 1
ATOM 1624 C C . GLN B 1 86 ? 3.332 11.469 -2.639 1 97.62 86 GLN B C 1
ATOM 1626 O O . GLN B 1 86 ? 2.58 10.562 -3.01 1 97.62 86 GLN B O 1
ATOM 1631 N N . LYS B 1 87 ? 4.527 11.625 -3.064 1 95 87 LYS B N 1
ATOM 1632 C CA . LYS B 1 87 ? 5.113 10.695 -4.023 1 95 87 LYS B CA 1
ATOM 1633 C C . LYS B 1 87 ? 5.148 9.273 -3.465 1 95 87 LYS B C 1
ATOM 1635 O O . LYS B 1 87 ? 4.773 8.328 -4.152 1 95 87 LYS B O 1
ATOM 1640 N N . LEU B 1 88 ? 5.621 9.156 -2.275 1 95.25 88 LEU B N 1
ATOM 1641 C CA . LEU B 1 88 ? 5.691 7.855 -1.619 1 95.25 88 LEU B CA 1
ATOM 1642 C C . LEU B 1 88 ? 4.305 7.25 -1.456 1 95.25 88 LEU B C 1
ATOM 1644 O O . LEU B 1 88 ? 4.086 6.082 -1.785 1 95.25 88 LEU B O 1
ATOM 1648 N N . ALA B 1 89 ? 3.363 8.047 -0.948 1 95.88 89 ALA B N 1
ATOM 1649 C CA . ALA B 1 89 ? 2 7.574 -0.708 1 95.88 89 ALA B CA 1
ATOM 1650 C C . ALA B 1 89 ? 1.348 7.102 -2.004 1 95.88 89 ALA B C 1
ATOM 1652 O O . ALA B 1 89 ? 0.744 6.027 -2.045 1 95.88 89 ALA B O 1
ATOM 1653 N N . MET B 1 90 ? 1.482 7.863 -3.039 1 93.31 90 MET B N 1
ATOM 1654 C CA . MET B 1 90 ? 0.868 7.516 -4.316 1 93.31 90 MET B CA 1
ATOM 1655 C C . MET B 1 90 ? 1.468 6.23 -4.879 1 93.31 90 MET B C 1
ATOM 1657 O O . MET B 1 90 ? 0.747 5.379 -5.402 1 93.31 90 MET B O 1
ATOM 1661 N N . ARG B 1 91 ? 2.723 6.133 -4.73 1 90.12 91 ARG B N 1
ATOM 1662 C CA . ARG B 1 91 ? 3.383 4.918 -5.195 1 90.12 91 ARG B CA 1
ATOM 1663 C C . ARG B 1 91 ? 2.871 3.693 -4.445 1 90.12 91 ARG B C 1
ATOM 1665 O O . ARG B 1 91 ? 2.52 2.684 -5.059 1 90.12 91 ARG B O 1
ATOM 1672 N N . ILE B 1 92 ? 2.795 3.771 -3.172 1 92.44 92 ILE B N 1
ATOM 1673 C CA . ILE B 1 92 ? 2.379 2.656 -2.326 1 92.44 92 ILE B CA 1
ATOM 1674 C C . ILE B 1 92 ? 0.91 2.332 -2.584 1 92.44 92 ILE B C 1
ATOM 1676 O O . ILE B 1 92 ? 0.551 1.1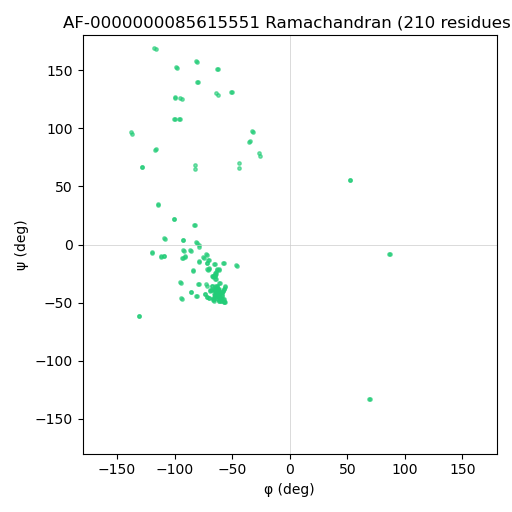72 -2.797 1 92.44 92 ILE B O 1
ATOM 1680 N N . LEU B 1 93 ? 0.088 3.291 -2.625 1 92.44 93 LEU B N 1
ATOM 1681 C CA . LEU B 1 93 ? -1.351 3.102 -2.783 1 92.44 93 LEU B CA 1
ATOM 1682 C C . LEU B 1 93 ? -1.678 2.555 -4.168 1 92.44 93 LEU B C 1
ATOM 1684 O O . LEU B 1 93 ? -2.598 1.747 -4.32 1 92.44 93 LEU B O 1
ATOM 1688 N N . SER B 1 94 ? -1.009 2.994 -5.203 1 90.38 94 SER B N 1
ATOM 1689 C CA . SER B 1 94 ? -1.266 2.543 -6.566 1 90.38 94 SER B CA 1
ATOM 1690 C C . SER B 1 94 ? -1.023 1.045 -6.707 1 90.38 94 SER B C 1
ATOM 1692 O O . SER B 1 94 ? -1.607 0.396 -7.578 1 90.38 94 SER B O 1
ATOM 1694 N N . LEU B 1 95 ? -0.246 0.513 -5.801 1 91.12 95 LEU B N 1
ATOM 1695 C CA . LEU B 1 95 ? 0.102 -0.901 -5.898 1 91.12 95 LEU B CA 1
ATOM 1696 C C . LEU B 1 95 ? -0.896 -1.76 -5.129 1 91.12 95 LEU B C 1
ATOM 1698 O O . LEU B 1 95 ? -0.89 -2.986 -5.25 1 91.12 95 LEU B O 1
ATOM 1702 N N . THR B 1 96 ? -1.783 -1.183 -4.336 1 89.25 96 THR B N 1
ATOM 1703 C CA . THR B 1 96 ? -2.65 -1.96 -3.457 1 89.25 96 THR B CA 1
ATOM 1704 C C . THR B 1 96 ? -4.117 -1.715 -3.791 1 89.25 96 THR B C 1
ATOM 1706 O O . THR B 1 96 ? -5.004 -2.35 -3.217 1 89.25 96 THR B O 1
ATOM 1709 N N . SER B 1 97 ? -4.402 -0.829 -4.617 1 79.75 97 SER B N 1
ATOM 1710 C CA . SER B 1 97 ? -5.777 -0.475 -4.965 1 79.75 97 SER B CA 1
ATOM 1711 C C . SER B 1 97 ? -6.07 -0.773 -6.434 1 79.75 97 SER B C 1
ATOM 1713 O O . SER B 1 97 ? -5.176 -1.184 -7.18 1 79.75 97 SER B O 1
ATOM 1715 N N . SER B 1 98 ? -7.316 -0.701 -6.668 1 69.88 98 SER B N 1
ATOM 1716 C CA . SER B 1 98 ? -7.738 -0.845 -8.062 1 69.88 98 SER B CA 1
ATOM 171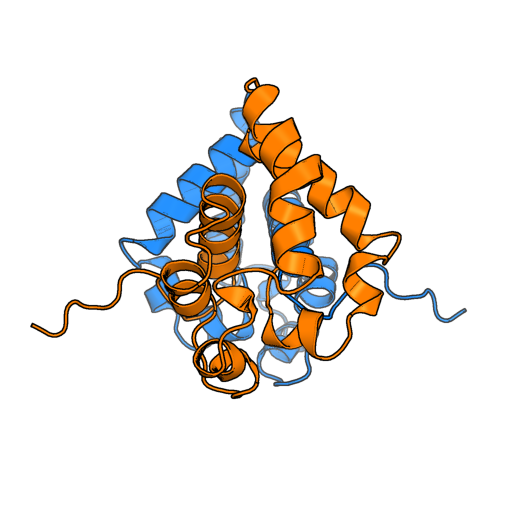7 C C . SER B 1 98 ? -7.555 0.458 -8.828 1 69.88 98 SER B C 1
ATOM 1719 O O . SER B 1 98 ? -7.863 0.53 -10.023 1 69.88 98 SER B O 1
ATOM 1721 N N . PHE B 1 99 ? -7.051 1.383 -8.109 1 65.5 99 PHE B N 1
ATOM 1722 C CA . PHE B 1 99 ? -6.992 2.715 -8.695 1 65.5 99 PHE B CA 1
ATOM 1723 C C . PHE B 1 99 ? -5.598 3.008 -9.234 1 65.5 99 PHE B C 1
ATOM 1725 O O . PHE B 1 99 ? -4.605 2.492 -8.719 1 65.5 99 PHE B O 1
ATOM 1732 N N . THR B 1 100 ? -5.59 3.391 -10.547 1 60.09 100 THR B N 1
ATOM 1733 C CA . THR B 1 100 ? -4.344 3.898 -11.102 1 60.09 100 THR B CA 1
ATOM 1734 C C . THR B 1 100 ? -4.285 5.422 -11 1 60.09 100 THR B C 1
ATOM 1736 O O . THR B 1 100 ? -5.32 6.078 -10.875 1 60.09 100 THR B O 1
ATOM 1739 N N . GLY B 1 101 ? -3.213 5.969 -10.383 1 53.97 101 GLY B N 1
ATOM 1740 C CA . GLY B 1 101 ? -3.074 7.414 -10.375 1 53.97 101 GLY B CA 1
ATOM 1741 C C . GLY B 1 101 ? -3.332 8.039 -11.734 1 53.97 101 GLY B C 1
ATOM 1742 O O . GLY B 1 101 ? -3.312 9.266 -11.875 1 53.97 101 GLY B O 1
ATOM 1743 N N . TYR B 1 102 ? -3.279 7.266 -12.805 1 51.47 102 TYR B N 1
ATOM 1744 C CA . TYR B 1 102 ? -3.359 7.855 -14.133 1 51.47 102 TYR B CA 1
ATOM 1745 C C . TYR B 1 102 ? -4.809 8.109 -14.531 1 51.47 102 TYR B C 1
ATOM 1747 O O . TYR B 1 102 ? -5.641 7.199 -14.492 1 51.47 102 TYR B O 1
ATOM 1755 N N . GLU B 1 103 ? -5.414 9.062 -13.836 1 47.88 103 GLU B N 1
ATOM 1756 C CA . GLU B 1 103 ? -6.707 9.469 -14.383 1 47.88 103 GLU B CA 1
ATOM 1757 C C . GLU B 1 103 ? -6.719 9.375 -15.898 1 47.88 103 GLU B C 1
ATOM 1759 O O . GLU B 1 103 ? -5.754 9.766 -16.562 1 47.88 103 GLU B O 1
ATOM 1764 N N . ARG B 1 104 ? -7.27 8.242 -16.375 1 39.12 104 ARG B N 1
ATOM 1765 C CA . ARG B 1 104 ? -7.559 8.32 -17.812 1 39.12 104 ARG B CA 1
ATOM 1766 C C . ARG B 1 104 ? -7.98 9.734 -18.203 1 39.12 104 ARG B C 1
ATOM 1768 O O . ARG B 1 104 ? -8.766 10.367 -17.5 1 39.12 104 ARG B O 1
ATOM 1775 N N . ASN B 1 105 ? -7.043 10.57 -18.547 1 34.41 105 ASN B N 1
ATOM 1776 C CA . ASN B 1 105 ? -7.465 11.812 -19.172 1 34.41 105 ASN B CA 1
ATOM 1777 C C . ASN B 1 105 ? -8.797 11.656 -19.891 1 34.41 105 ASN B C 1
ATOM 1779 O O . ASN B 1 105 ? -8.914 10.852 -20.828 1 34.41 105 ASN B O 1
ATOM 1783 N N . TRP B 1 106 ? -9.852 11.664 -19.219 1 28.5 106 TRP B N 1
ATOM 1784 C CA . TRP B 1 106 ? -11.055 11.938 -20 1 28.5 106 TRP B CA 1
ATOM 1785 C C . TRP B 1 106 ? -10.812 13.102 -20.969 1 28.5 106 TRP B C 1
ATOM 1787 O O . TRP B 1 106 ? -10.547 14.227 -20.531 1 28.5 106 TRP B O 1
ATOM 1797 N N . SER B 1 107 ? -9.969 12.859 -21.859 1 25.42 107 SER B N 1
ATOM 1798 C CA . SER B 1 107 ? -10.312 13.773 -22.938 1 25.42 107 SER B CA 1
ATOM 1799 C C . SER B 1 107 ? -11.734 13.539 -23.438 1 25.42 107 SER B C 1
ATOM 1801 O O . SER B 1 107 ? -12.234 12.414 -23.375 1 25.42 107 SER B O 1
#

Solvent-accessible surface area (backbone atoms only — not comparable to full-atom values): 11683 Å² total; per-residue (Å²): 67,70,24,56,51,46,24,70,72,42,60,64,46,72,68,30,80,69,49,42,57,50,49,51,52,46,43,47,42,72,36,58,95,36,66,65,58,37,47,42,29,68,73,44,33,46,51,34,62,75,67,33,43,73,54,50,53,38,76,77,53,52,49,40,74,42,89,85,49,51,67,32,53,47,36,65,67,38,25,67,88,22,60,67,43,29,53,52,42,35,56,47,43,31,39,51,35,86,47,64,65,67,65,73,72,78,117,65,70,26,55,50,46,24,69,73,42,59,63,45,71,68,30,79,68,51,42,59,51,50,51,50,47,44,47,42,74,38,60,96,36,66,66,58,37,46,42,28,68,72,46,32,45,51,36,61,75,67,35,43,72,54,50,53,40,75,76,52,52,50,41,73,41,88,84,50,52,66,31,54,47,35,67,68,36,24,67,89,21,60,69,45,28,52,53,43,35,57,47,42,33,40,50,34,86,47,62,66,66,65,73,73,78,117

Sequence (214 aa):
MLNPHYSYADESIFDDGNITPEFMDCVETFYIGDDDKQDQVMNYEFQKFQKREGAFRKKLSRSCQNFNYNPVVWWRMYGVDTPNLQKLAMRILSLTSSFTGYERNWSMLNPHYSYADESIFDDGNITPEFMDCVETFYIGDDDKQDQVMNYEFQKFQKREGAFRKKLSRSCQNFNYNPVVWWRMYGVDTPNLQKLAMRILSLTSSFTGYERNWS

InterPro domains:
  IPR008906 HAT, C-terminal dimerisation domain [PF05699] (61-107)
  IPR012337 Ribonuclease H-like superfamily [SSF53098] (2-107)

pLDDT: mean 89.49, std 14.76, range [25.03, 98.62]

Foldseek 3Di:
DLQCLPCVVPVCLCVDPVNVVVVLVLLCVVQPPCVPLSCLQNPPLVVCCSVCHDLSVDPVLCCSVPPPDQSLCSLVPRSVVRVSSSVSSNVVSCVVDPDHNPPPPPD/DLQCLPCVVPVCCCVDPVNVVVVLVLLCVVQPPCVPLSCLQNPPLVVCCSVCHDLSVDPVLCCSVPPPDQSLCSLVPRSVVPVSNSVSSNVVSCVVDPDHNPPPPPD

Radius of gyration: 16.81 Å; Cα contacts (8 Å, |Δi|>4): 269; chains: 2; bounding box: 38×46×47 Å